Protein AF-0000000067247526 (afdb_homodimer)

Sequence (286 aa):
MVRLKNRYLLVEVDYKDNKLDESFNELAILTAIRESVAVNFGDYGLGCNLSSLQVKYYSPFTGTCIVRCATSENERVVTSLALMTEVKGRPAALRLLRIAGTLGACKDAAAAHSAARLPQLKLAPRQQQAAEQLHAGISALELMVRLKNRYLLVEVDYKDNKLDESFNELAILTAIRESVAVNFGDYGLGCNLSSLQVKYYSPFTGTCIVRCATSENERVVTSLALMTEVKGRPAALRLLRIAGTLGACKDAAAAHSAARLPQLKLAPRQQQAAEQLHAGISALEL

Nearest PDB structures (foldseek):
  7c7a-assembly1_E  TM=8.471E-01  e=2.277E-11  Saccharomyces cerevisiae S288C
  6w6v-assembly1_E  TM=7.533E-01  e=1.172E-11  Saccharomyces cerevisiae S288C
  2czv-assembly1_C  TM=8.730E-01  e=4.146E-08  Pyrococcus horikoshii
  6ahu-assembly1_E  TM=7.617E-01  e=1.432E-08  Homo sapiens
  6ahu-assembly1_H  TM=8.744E-01  e=2.042E-07  Homo sapiens

Solvent-accessible surface area (backbone atoms only — not comparable to full-atom values): 15463 Å² total; per-residue (Å²): 124,88,82,55,68,41,32,20,34,31,33,37,52,44,52,75,82,72,67,79,47,83,82,54,44,40,64,54,53,39,52,37,51,48,50,36,26,30,74,76,52,32,67,64,45,35,62,74,34,58,86,45,50,43,49,79,41,57,37,51,77,63,19,43,30,34,34,37,28,31,47,93,44,42,59,58,50,52,52,26,39,38,52,38,56,48,50,89,86,38,56,22,40,43,42,47,68,42,83,25,71,37,64,68,61,31,36,55,53,47,46,54,51,42,61,64,40,53,78,73,54,93,62,54,72,69,53,43,53,52,45,51,53,54,56,62,45,48,80,69,65,75,135,124,89,81,57,68,40,32,21,34,32,32,39,50,45,50,75,82,74,66,81,47,82,83,54,44,40,64,52,52,40,51,37,52,48,50,36,27,30,74,75,50,32,67,65,46,33,61,73,36,58,85,45,50,43,48,80,41,59,37,53,78,66,19,42,32,34,34,37,29,31,47,90,44,42,59,58,51,52,53,28,40,38,53,38,56,48,50,90,86,38,56,23,40,45,42,47,68,43,84,25,72,38,64,70,61,31,35,55,52,47,46,53,50,44,62,65,42,51,79,73,55,93,63,54,72,70,54,43,53,52,44,50,52,54,56,63,47,49,81,68,64,75,134

Organism: Chlamydomonas reinhardtii (NCBI:txid3055)

Radius of gyration: 19.27 Å; Cα contacts (8 Å, |Δi|>4): 490; chains: 2; bounding box: 45×44×41 Å

InterPro domains:
  IPR002759 RNase P subunit Pop5/Rpp14/Rnp2-like [PF01900] (7-110)
  IPR038085 RNase P subunit Pop5/Rpp14/Rnp2-like domain superfamily [G3DSA:3.30.70.3250] (1-113)
  IPR038085 RNase P subunit Pop5/Rpp14/Rnp2-like domain superfamily [SSF160350] (1-111)

Secondary structure (DSSP, 8-state):
----SEEEEEEEEEETT----TT--HHHHHHHHHHHHHHHHHHHHHHHHTTT-EEEEE-TTT-EEEEEEEGGGHHHHHHHHHH--EETTEEEEEEEEEEESSHHHHHHHHHHHHHHHGGGS---HHHHHHHHHHHHGGGG---/----SEEEEEEEEEETT----TT--HHHHHHHHHHHHHHHHHHHHHHHHTTT-EEEEE-TTT-EEEEEEEGGGHHHHHHHHHH--EETTEEEEEEEEEEESSHHHHHHHHHHHHHHHGGGS---HHHHHHHHHHHHGGGG---

pLDDT: mean 94.54, std 6.23, range [49.12, 98.81]

Foldseek 3Di:
DPQQFKKKWKKAKFFPVPDFDPVDDQVQVQVQLLVLLCVVPNPVLSVQWVVFWGWQAADSQQRITMIMTTPVNVVSSVVSLQPDQAGPPTGIHMDTDDMGSDLQVSLVVSLVSLVVRLVVGDDDPVVNVVSVVRSVCSNVTDD/DPQQFKKKWKKAKFFPVPDFDPVDDQVQVQVQLLVLLCVVVNPVLSVQWVVFWGWQAADSQQRITMIMTTPVNVVSSVVSLQPDQAGPPTGIHMDTDDMDSDLQVSLVVSLVSLVVRLVVGDDDPVVNVVSVVRSVCSNVTDD

Structure (mmCIF, N/CA/C/O backbone):
data_AF-0000000067247526-model_v1
#
loop_
_entity.id
_entity.type
_entity.pdbx_description
1 polymer 'Uncharacterized protein'
#
loop_
_atom_site.group_PDB
_atom_site.id
_atom_site.type_symbol
_atom_site.label_atom_id
_atom_site.label_alt_id
_atom_site.label_comp_id
_atom_site.label_asym_id
_atom_site.label_entity_id
_atom_site.label_seq_id
_atom_site.pdbx_PDB_ins_code
_atom_site.Cartn_x
_atom_site.Cartn_y
_atom_site.Cartn_z
_atom_site.occupancy
_atom_site.B_iso_or_equiv
_atom_site.auth_seq_id
_atom_site.auth_comp_id
_atom_site.auth_asym_id
_atom_site.auth_atom_id
_atom_site.pdbx_PDB_model_num
ATOM 1 N N . MET A 1 1 ? -22.125 -1.676 -14.109 1 49.12 1 MET A N 1
ATOM 2 C CA . MET A 1 1 ? -20.891 -2.336 -14.508 1 49.12 1 MET A CA 1
ATOM 3 C C . MET A 1 1 ? -20.984 -3.842 -14.281 1 49.12 1 MET A C 1
ATOM 5 O O . MET A 1 1 ? -21.625 -4.297 -13.344 1 49.12 1 MET A O 1
ATOM 9 N N . VAL A 1 2 ? -20.797 -4.645 -15.383 1 56.91 2 VAL A N 1
ATOM 10 C CA . VAL A 1 2 ? -20.844 -6.09 -15.188 1 56.91 2 VAL A CA 1
ATOM 11 C C . VAL A 1 2 ? -20.047 -6.46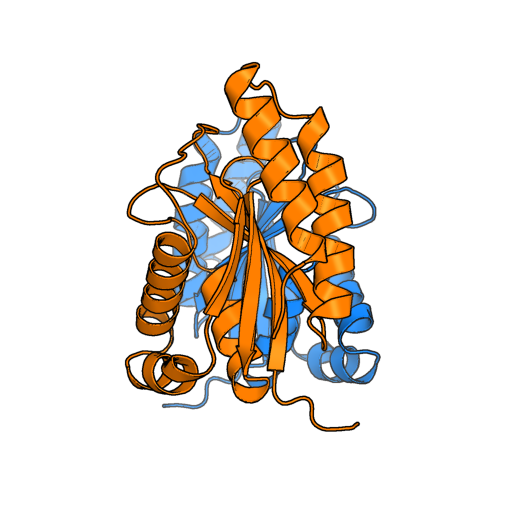5 -13.945 1 56.91 2 VAL A C 1
ATOM 13 O O . VAL A 1 2 ? -18.938 -5.941 -13.727 1 56.91 2 VAL A O 1
ATOM 16 N N . ARG A 1 3 ? -20.766 -7.113 -12.969 1 69.19 3 ARG A N 1
ATOM 17 C CA . ARG A 1 3 ? -20.219 -7.473 -11.664 1 69.19 3 ARG A CA 1
ATOM 18 C C . ARG A 1 3 ? -19.172 -8.57 -11.797 1 69.19 3 ARG A C 1
ATOM 20 O O . ARG A 1 3 ? -19.5 -9.727 -12.062 1 69.19 3 ARG A O 1
ATOM 27 N N . LEU A 1 4 ? -17.844 -8.242 -12.102 1 77.31 4 LEU A N 1
ATOM 28 C CA . LEU A 1 4 ? -16.75 -9.203 -12.133 1 77.31 4 LEU A CA 1
ATOM 29 C C . LEU A 1 4 ? -16.609 -9.906 -10.781 1 77.31 4 LEU A C 1
ATOM 31 O O . LEU A 1 4 ? -16.703 -9.266 -9.734 1 77.31 4 LEU A O 1
ATOM 35 N N . LYS A 1 5 ? -16.516 -11.227 -10.914 1 91.94 5 LYS A N 1
ATOM 36 C CA . LYS A 1 5 ? -16.469 -12.062 -9.719 1 91.94 5 LYS A CA 1
ATOM 37 C C . LYS A 1 5 ? -15.148 -11.891 -8.977 1 91.94 5 LYS A C 1
ATOM 39 O O . LYS A 1 5 ? -15.109 -11.961 -7.746 1 91.94 5 LYS A O 1
ATOM 44 N N . ASN A 1 6 ? -14.07 -11.531 -9.867 1 96.19 6 ASN A N 1
ATOM 45 C CA . ASN A 1 6 ? -12.742 -11.484 -9.258 1 96.19 6 ASN A CA 1
ATOM 46 C C . ASN A 1 6 ? -12.008 -10.195 -9.633 1 96.19 6 ASN A C 1
ATOM 48 O O . ASN A 1 6 ? -12.336 -9.555 -10.625 1 96.19 6 ASN A O 1
ATOM 52 N N . ARG A 1 7 ? -11.102 -9.844 -8.742 1 96.94 7 ARG A N 1
ATOM 53 C CA . ARG A 1 7 ? -10.07 -8.852 -9.023 1 96.94 7 ARG A CA 1
ATOM 54 C C . ARG A 1 7 ? -8.688 -9.484 -9.055 1 96.94 7 ARG A C 1
ATOM 56 O O . ARG A 1 7 ? -8.453 -10.5 -8.398 1 96.94 7 ARG A O 1
ATOM 63 N N . TYR A 1 8 ? -7.902 -8.883 -9.828 1 98.25 8 TYR A N 1
ATOM 64 C CA . TYR A 1 8 ? -6.512 -9.312 -9.938 1 98.25 8 TYR A CA 1
ATOM 65 C C . TYR A 1 8 ? -5.562 -8.172 -9.578 1 98.25 8 TYR A C 1
ATOM 67 O O . TYR A 1 8 ? -5.656 -7.078 -10.148 1 98.25 8 TYR A O 1
ATOM 75 N N . LEU A 1 9 ? -4.699 -8.5 -8.656 1 98.62 9 LEU A N 1
ATOM 76 C CA . LEU A 1 9 ? -3.799 -7.492 -8.109 1 98.62 9 LEU A CA 1
ATOM 77 C C . LEU A 1 9 ? -2.363 -7.754 -8.555 1 98.62 9 LEU A C 1
ATOM 79 O O . LEU A 1 9 ? -1.84 -8.852 -8.359 1 98.62 9 LEU A O 1
ATOM 83 N N . LEU A 1 10 ? -1.783 -6.75 -9.195 1 98.69 10 LEU A N 1
ATOM 84 C CA . LEU A 1 10 ? -0.338 -6.773 -9.391 1 98.69 10 LEU A CA 1
ATOM 85 C C . LEU A 1 10 ? 0.384 -6.195 -8.18 1 98.69 10 LEU A C 1
ATOM 87 O O . LEU A 1 10 ? 0.177 -5.031 -7.824 1 98.69 10 LEU A O 1
ATOM 91 N N . VAL A 1 11 ? 1.206 -6.98 -7.578 1 98.44 11 VAL A N 1
ATOM 92 C CA . VAL A 1 11 ? 1.897 -6.621 -6.348 1 98.44 11 VAL A CA 1
ATOM 93 C C . VAL A 1 11 ? 3.4 -6.836 -6.516 1 98.44 11 VAL A C 1
ATOM 95 O O . VAL A 1 11 ? 3.828 -7.789 -7.168 1 98.44 11 VAL A O 1
ATOM 98 N N . GLU A 1 12 ? 4.176 -5.918 -5.945 1 96.44 12 GLU A N 1
ATOM 99 C CA . GLU A 1 12 ? 5.625 -6.102 -5.879 1 96.44 12 GLU A CA 1
ATOM 100 C C . GLU A 1 12 ? 6.078 -6.383 -4.449 1 96.44 12 GLU A C 1
ATOM 102 O O . GLU A 1 12 ? 5.77 -5.621 -3.533 1 96.44 12 GLU A O 1
ATOM 107 N N . VAL A 1 13 ? 6.758 -7.418 -4.266 1 96.62 13 VAL A N 1
ATOM 108 C CA . VAL A 1 13 ? 7.355 -7.75 -2.975 1 96.62 13 VAL A CA 1
ATOM 109 C C . VAL A 1 13 ? 8.773 -7.188 -2.902 1 96.62 13 VAL A C 1
ATOM 111 O O . VAL A 1 13 ? 9.633 -7.555 -3.703 1 96.62 13 VAL A O 1
ATOM 114 N N . ASP A 1 14 ? 8.969 -6.328 -1.979 1 93.31 14 ASP A N 1
ATOM 115 C CA . ASP A 1 14 ? 10.25 -5.648 -1.818 1 93.31 14 ASP A CA 1
ATOM 116 C C . ASP A 1 14 ? 10.906 -6.02 -0.49 1 93.31 14 ASP A C 1
ATOM 118 O O . ASP A 1 14 ? 10.531 -5.496 0.561 1 93.31 14 ASP A O 1
ATOM 122 N N . TYR A 1 15 ? 11.883 -6.805 -0.55 1 93.69 15 TYR A N 1
ATOM 123 C CA . TYR A 1 15 ? 12.594 -7.215 0.656 1 93.69 15 TYR A CA 1
ATOM 124 C C . TYR A 1 15 ? 13.609 -6.16 1.073 1 93.69 15 TYR A C 1
ATOM 126 O O . TYR A 1 15 ? 14.336 -5.617 0.233 1 93.69 15 TYR A O 1
ATOM 134 N N . LYS A 1 16 ? 13.742 -5.957 2.258 1 89.25 16 LYS A N 1
ATOM 135 C CA . LYS A 1 16 ? 14.562 -4.859 2.773 1 89.25 16 LYS A CA 1
ATOM 136 C C . LYS A 1 16 ? 16.047 -5.184 2.664 1 89.25 16 LYS A C 1
ATOM 138 O O . LYS A 1 16 ? 16.875 -4.281 2.525 1 89.25 16 LYS A O 1
ATOM 143 N N . ASP A 1 17 ? 16.438 -6.453 2.693 1 90.44 17 ASP A N 1
ATOM 144 C CA . ASP A 1 17 ? 17.844 -6.832 2.633 1 90.44 17 ASP A CA 1
ATOM 145 C C . ASP A 1 17 ? 18.328 -6.953 1.187 1 90.44 17 ASP A C 1
ATOM 147 O O . ASP A 1 17 ? 19.516 -7.188 0.934 1 90.44 17 ASP A O 1
ATOM 151 N N . ASN A 1 18 ? 17.438 -6.844 0.251 1 85.19 18 ASN A N 1
ATOM 152 C CA . ASN A 1 18 ? 17.719 -6.891 -1.182 1 85.19 18 ASN A CA 1
ATOM 153 C C . ASN A 1 18 ? 18.359 -8.211 -1.587 1 85.19 18 ASN A C 1
ATOM 155 O O . ASN A 1 18 ? 19.125 -8.266 -2.557 1 85.19 18 ASN A O 1
ATOM 159 N N . LYS A 1 19 ? 18.125 -9.203 -0.804 1 88.44 19 LYS A N 1
ATOM 160 C CA . LYS A 1 19 ? 18.672 -10.516 -1.133 1 88.44 19 LYS A CA 1
ATOM 161 C C . LYS A 1 19 ? 17.641 -11.383 -1.838 1 88.44 19 LYS A C 1
ATOM 163 O O . LYS A 1 19 ? 16.438 -11.258 -1.584 1 88.44 19 LYS A O 1
ATOM 168 N N . LEU A 1 20 ? 18.25 -12.164 -2.688 1 88.44 20 LEU A N 1
ATOM 169 C CA . LEU A 1 20 ? 17.391 -13.102 -3.41 1 88.44 20 LEU A CA 1
ATOM 170 C C . LEU A 1 20 ? 17.125 -14.344 -2.572 1 88.44 20 LEU A C 1
ATOM 172 O O . LEU A 1 20 ? 18.031 -14.859 -1.904 1 88.44 20 LEU A O 1
ATOM 176 N N . ASP A 1 21 ? 15.898 -14.734 -2.562 1 90.06 21 ASP A N 1
ATOM 177 C CA . ASP A 1 21 ? 15.523 -15.984 -1.91 1 90.06 21 ASP A CA 1
ATOM 178 C C . ASP A 1 21 ? 14.641 -16.844 -2.822 1 90.06 21 ASP A C 1
ATOM 180 O O . ASP A 1 21 ? 13.438 -16.609 -2.928 1 90.06 21 ASP A O 1
ATOM 184 N N . GLU A 1 22 ? 15.219 -17.844 -3.344 1 90.38 22 GLU A N 1
ATOM 185 C CA . GLU A 1 22 ? 14.539 -18.672 -4.336 1 90.38 22 GLU A CA 1
ATOM 186 C C . GLU A 1 22 ? 13.617 -19.688 -3.666 1 90.38 22 GLU A C 1
ATOM 188 O O . GLU A 1 22 ? 12.859 -20.375 -4.344 1 90.38 22 GLU A O 1
ATOM 193 N N . SER A 1 23 ? 13.688 -19.719 -2.391 1 91.06 23 SER A N 1
ATOM 194 C CA . SER A 1 23 ? 12.852 -20.688 -1.686 1 91.06 23 SER A CA 1
ATOM 195 C C . SER A 1 23 ? 11.422 -20.172 -1.524 1 91.06 23 SER A C 1
ATOM 197 O O . SER A 1 23 ? 10.508 -20.938 -1.229 1 91.06 23 SER A O 1
ATOM 199 N N . PHE A 1 24 ? 11.25 -18.875 -1.623 1 92.75 24 PHE A N 1
ATOM 200 C CA . PHE A 1 24 ? 9.906 -18.312 -1.55 1 92.75 24 PHE A CA 1
ATOM 201 C C . PHE A 1 24 ? 9.148 -18.547 -2.85 1 92.75 24 PHE A C 1
ATOM 203 O O . PHE A 1 24 ? 9.672 -18.297 -3.936 1 92.75 24 PHE A O 1
ATOM 210 N N . ASN A 1 25 ? 8.039 -19.188 -2.689 1 94.94 25 ASN A N 1
ATOM 211 C CA . ASN A 1 25 ? 7.16 -19.469 -3.824 1 94.94 25 ASN A CA 1
ATOM 212 C C . ASN A 1 25 ? 5.762 -18.891 -3.607 1 94.94 25 ASN A C 1
ATOM 214 O O . ASN A 1 25 ? 5.547 -18.109 -2.684 1 94.94 25 ASN A O 1
ATOM 218 N N . GLU A 1 26 ? 4.867 -19.266 -4.492 1 96.81 26 GLU A N 1
ATOM 219 C CA . GLU A 1 26 ? 3.504 -18.75 -4.438 1 96.81 26 GLU A CA 1
ATOM 220 C C . GLU A 1 26 ? 2.842 -19.078 -3.102 1 96.81 26 GLU A C 1
ATOM 222 O O . GLU A 1 26 ? 2.135 -18.234 -2.533 1 96.81 26 GLU A O 1
ATOM 227 N N . LEU A 1 27 ? 3.152 -20.203 -2.588 1 96.69 27 LEU A N 1
ATOM 228 C CA . LEU A 1 27 ? 2.539 -20.641 -1.339 1 96.69 27 LEU A CA 1
ATOM 229 C C . LEU A 1 27 ? 3.02 -19.797 -0.168 1 96.69 27 LEU A C 1
ATOM 231 O O . LEU A 1 27 ? 2.238 -19.469 0.726 1 96.69 27 LEU A O 1
ATOM 235 N N . ALA A 1 28 ? 4.23 -19.484 -0.17 1 96.56 28 ALA A N 1
ATOM 236 C CA . ALA A 1 28 ? 4.793 -18.641 0.888 1 96.56 28 ALA A CA 1
ATOM 237 C C . ALA A 1 28 ? 4.117 -17.281 0.92 1 96.56 28 ALA A C 1
ATOM 239 O O . ALA A 1 28 ? 3.76 -16.781 1.99 1 96.56 28 ALA A O 1
ATOM 240 N N . ILE A 1 29 ? 3.936 -16.719 -0.265 1 98.06 29 ILE A N 1
ATOM 241 C CA . ILE A 1 29 ? 3.312 -15.414 -0.368 1 98.06 29 ILE A CA 1
ATOM 242 C C . ILE A 1 29 ? 1.846 -15.5 0.05 1 98.06 29 ILE A C 1
ATOM 244 O O . ILE A 1 29 ? 1.357 -14.664 0.809 1 98.06 29 ILE A O 1
ATOM 248 N N . LEU A 1 30 ? 1.198 -16.562 -0.386 1 98.31 30 LEU A N 1
ATOM 249 C CA . LEU A 1 30 ? -0.204 -16.781 -0.042 1 98.31 30 LEU A CA 1
ATOM 250 C C . LEU A 1 30 ? -0.382 -16.891 1.468 1 98.31 30 LEU A C 1
ATOM 252 O O . LEU A 1 30 ? -1.273 -16.25 2.039 1 98.31 30 LEU A O 1
ATOM 256 N N . THR A 1 31 ? 0.458 -17.609 2.084 1 97.75 31 THR A N 1
ATOM 257 C CA . THR A 1 31 ? 0.393 -17.797 3.529 1 97.75 31 THR A CA 1
ATOM 258 C C . THR A 1 31 ? 0.586 -16.484 4.266 1 97.75 31 THR A C 1
ATOM 260 O O . THR A 1 31 ? -0.14 -16.188 5.215 1 97.75 31 THR A O 1
ATOM 263 N N . ALA A 1 32 ? 1.507 -15.727 3.803 1 97.94 32 ALA A N 1
ATOM 264 C CA . ALA A 1 32 ? 1.78 -14.43 4.422 1 97.94 32 ALA A CA 1
ATOM 265 C C . ALA A 1 32 ? 0.584 -13.492 4.281 1 97.94 32 ALA A C 1
ATOM 267 O O . ALA A 1 32 ? 0.227 -12.789 5.227 1 97.94 32 ALA A O 1
ATOM 268 N N . ILE A 1 33 ? -0.06 -13.492 3.117 1 98.38 33 ILE A N 1
ATOM 269 C CA . ILE A 1 33 ? -1.216 -12.625 2.896 1 98.38 33 ILE A CA 1
ATOM 270 C C . ILE A 1 33 ? -2.373 -13.078 3.785 1 98.38 33 ILE A C 1
ATOM 272 O O . ILE A 1 33 ? -3.033 -12.25 4.418 1 98.38 33 ILE A O 1
ATOM 276 N N . ARG A 1 34 ? -2.537 -14.344 3.854 1 98.12 34 ARG A N 1
ATOM 277 C CA . ARG A 1 34 ? -3.596 -14.883 4.699 1 98.12 34 ARG A CA 1
ATOM 278 C C . ARG A 1 34 ? -3.383 -14.5 6.16 1 98.12 34 ARG A C 1
ATOM 280 O O . ARG A 1 34 ? -4.332 -14.133 6.855 1 98.12 34 ARG A O 1
ATOM 287 N N . GLU A 1 35 ? -2.207 -14.594 6.598 1 97.75 35 GLU A N 1
ATOM 288 C CA . GLU A 1 35 ? -1.884 -14.203 7.965 1 97.75 35 GLU A CA 1
ATOM 289 C C . GLU A 1 35 ? -2.195 -12.727 8.203 1 97.75 35 GLU A C 1
ATOM 291 O O . GLU A 1 35 ? -2.742 -12.359 9.25 1 97.75 35 GLU A O 1
ATOM 296 N N . SER A 1 36 ? -1.838 -11.93 7.25 1 97.56 36 SER A N 1
ATOM 297 C CA . SER A 1 36 ? -2.115 -10.508 7.367 1 97.56 36 SER A CA 1
ATOM 298 C C . SER A 1 36 ? -3.615 -10.234 7.414 1 97.56 36 SER A C 1
ATOM 300 O O . SER A 1 36 ? -4.082 -9.43 8.219 1 97.56 36 SER A O 1
ATOM 302 N N . VAL A 1 37 ? -4.402 -10.891 6.609 1 97.38 37 VAL A N 1
ATOM 303 C CA . VAL A 1 37 ? -5.855 -10.742 6.613 1 97.38 37 VAL A CA 1
ATOM 304 C C . VAL A 1 37 ? -6.414 -11.156 7.969 1 97.38 37 VAL A C 1
ATOM 306 O O . VAL A 1 37 ? -7.266 -10.469 8.539 1 97.38 37 VAL A O 1
ATOM 309 N N . ALA A 1 38 ? -5.875 -12.25 8.492 1 97.62 38 ALA A N 1
ATOM 310 C CA . ALA A 1 38 ? -6.344 -12.75 9.781 1 97.62 38 ALA A CA 1
ATOM 311 C C . ALA A 1 38 ? -6.047 -11.742 10.891 1 97.62 38 ALA A C 1
ATOM 313 O O . ALA A 1 38 ? -6.895 -11.492 11.75 1 97.62 38 ALA A O 1
ATOM 314 N N . VAL A 1 39 ? -4.918 -11.18 10.867 1 96 39 VAL A N 1
ATOM 315 C CA . VAL A 1 39 ? -4.477 -10.242 11.891 1 96 39 VAL A CA 1
ATOM 316 C C . VAL A 1 39 ? -5.328 -8.977 11.836 1 96 39 VAL A C 1
ATOM 318 O O . VAL A 1 39 ? -5.727 -8.438 12.875 1 96 39 VAL A O 1
ATOM 321 N N . ASN A 1 40 ? -5.691 -8.578 10.672 1 93.25 40 ASN A N 1
ATOM 322 C CA . ASN A 1 40 ? -6.32 -7.273 10.523 1 93.25 40 ASN A CA 1
ATOM 323 C C . ASN A 1 40 ? -7.844 -7.383 10.492 1 93.25 40 ASN A C 1
ATOM 325 O O . ASN A 1 40 ? -8.547 -6.453 10.891 1 93.25 40 ASN A O 1
ATOM 329 N N . PHE A 1 41 ? -8.359 -8.523 10.094 1 94.75 41 PHE A N 1
ATOM 330 C CA . PHE A 1 41 ? -9.805 -8.617 9.922 1 94.75 41 PHE A CA 1
ATOM 331 C C . PHE A 1 41 ? -10.352 -9.867 10.617 1 94.75 41 PHE A C 1
ATOM 333 O O . PHE A 1 41 ? -11.539 -10.172 10.5 1 94.75 41 PHE A O 1
ATOM 340 N N . GLY A 1 42 ? -9.477 -10.609 11.281 1 96.38 42 GLY A N 1
ATOM 341 C CA . GLY A 1 42 ? -9.891 -11.758 12.07 1 96.38 42 GLY A CA 1
ATOM 342 C C . GLY A 1 42 ? -10.234 -12.969 11.227 1 96.38 42 GLY A C 1
ATOM 343 O O . GLY A 1 42 ? -9.969 -12.984 10.016 1 96.38 42 GLY A O 1
ATOM 344 N N . ASP A 1 43 ? -10.891 -13.945 11.914 1 96.06 43 ASP A N 1
ATOM 345 C CA . ASP A 1 43 ? -11.266 -15.203 11.273 1 96.06 43 ASP A CA 1
ATOM 346 C C . ASP A 1 43 ? -12.352 -14.984 10.227 1 96.06 43 ASP A C 1
ATOM 348 O O . ASP A 1 43 ? -12.406 -15.695 9.219 1 96.06 43 ASP A O 1
ATOM 352 N N . TYR A 1 44 ? -13.102 -14.07 10.531 1 95.56 44 TYR A N 1
ATOM 353 C CA . TYR A 1 44 ? -14.164 -13.766 9.578 1 95.56 44 TYR A CA 1
ATOM 354 C C . TYR A 1 44 ? -13.578 -13.328 8.234 1 95.56 44 TYR A C 1
ATOM 356 O O . TYR A 1 44 ? -13.961 -13.859 7.188 1 95.56 44 TYR A O 1
ATOM 364 N N . GLY A 1 45 ? -12.625 -12.375 8.266 1 94.69 45 GLY A N 1
ATOM 365 C CA . GLY A 1 45 ? -11.977 -11.922 7.043 1 94.69 45 GLY A CA 1
ATOM 366 C C . GLY A 1 45 ? -11.242 -13.031 6.312 1 94.69 45 GLY A C 1
ATOM 367 O O . GLY A 1 45 ? -11.32 -13.133 5.09 1 94.69 45 GLY A O 1
ATOM 368 N N . LEU A 1 46 ? -10.57 -13.812 7.109 1 96.25 46 LEU A N 1
ATOM 369 C CA . LEU A 1 46 ? -9.859 -14.945 6.531 1 96.25 46 LEU A CA 1
ATOM 370 C C . LEU A 1 46 ? -10.828 -15.922 5.871 1 96.25 46 LEU A C 1
ATOM 372 O O . LEU A 1 46 ? -10.586 -16.391 4.758 1 96.25 46 LEU A O 1
ATOM 376 N N . GLY A 1 47 ? -11.898 -16.266 6.531 1 96.94 47 GLY A N 1
ATOM 377 C CA . GLY A 1 47 ? -12.898 -17.188 6.008 1 96.94 47 GLY A CA 1
ATOM 378 C C . GLY A 1 47 ? -13.531 -16.703 4.719 1 96.94 47 GLY A C 1
ATOM 379 O O . GLY A 1 47 ? -13.758 -17.484 3.795 1 96.94 47 GLY A O 1
ATOM 380 N N . CYS A 1 48 ? -13.789 -15.445 4.625 1 94.94 48 CYS A N 1
ATOM 381 C CA . CYS A 1 48 ? -14.422 -14.852 3.453 1 94.94 48 CYS A CA 1
ATOM 382 C C . CYS A 1 48 ? -13.508 -14.922 2.24 1 94.94 48 CYS A C 1
ATOM 384 O O . CYS A 1 48 ? -13.969 -14.922 1.1 1 94.94 48 CYS A O 1
ATOM 386 N N . ASN A 1 49 ? -12.211 -15 2.521 1 95.25 49 ASN A N 1
ATOM 387 C CA . ASN A 1 49 ? -11.242 -14.914 1.438 1 95.25 49 ASN A CA 1
ATOM 388 C C . ASN A 1 49 ? -10.688 -16.281 1.07 1 95.25 49 ASN A C 1
ATOM 390 O O . ASN A 1 49 ? -10.031 -16.438 0.037 1 95.25 49 ASN A O 1
ATOM 394 N N . LEU A 1 50 ? -10.922 -17.266 1.803 1 93.38 50 LEU A N 1
ATOM 395 C CA . LEU A 1 50 ? -10.273 -18.562 1.675 1 93.38 50 LEU A CA 1
ATOM 396 C C . LEU A 1 50 ? -10.5 -19.141 0.284 1 93.38 50 LEU A C 1
ATOM 398 O O . LEU A 1 50 ? -9.562 -19.641 -0.344 1 93.38 50 LEU A O 1
ATOM 402 N N . SER A 1 51 ? -11.641 -19.031 -0.226 1 93.75 51 SER A N 1
ATOM 403 C CA . SER A 1 51 ? -11.953 -19.688 -1.491 1 93.75 51 SER A CA 1
ATOM 404 C C . SER A 1 51 ? -11.461 -18.859 -2.678 1 93.75 51 SER A C 1
ATOM 406 O O . SER A 1 51 ? -11.125 -19.422 -3.727 1 93.75 51 SER A O 1
ATOM 408 N N . SER A 1 52 ? -11.398 -17.609 -2.51 1 96.44 52 SER A N 1
ATOM 409 C CA . SER A 1 52 ? -11.133 -16.75 -3.662 1 96.44 52 SER A CA 1
ATOM 410 C C . SER A 1 52 ? -9.672 -16.312 -3.709 1 96.44 52 SER A C 1
ATOM 412 O O . SER A 1 52 ? -9.133 -16.062 -4.785 1 96.44 52 SER A O 1
ATOM 414 N N . LEU A 1 53 ? -9.008 -16.266 -2.615 1 98.12 53 LEU A N 1
ATOM 415 C CA . LEU A 1 53 ? -7.66 -15.719 -2.533 1 98.12 53 LEU A CA 1
ATOM 416 C C . LEU A 1 53 ? -6.633 -16.719 -3.037 1 98.12 53 LEU A C 1
ATOM 418 O O . LEU A 1 53 ? -6.539 -17.828 -2.514 1 98.12 53 LEU A O 1
ATOM 422 N N . GLN A 1 54 ? -5.895 -16.297 -4.02 1 98.19 54 GLN A N 1
ATOM 423 C CA . GLN A 1 54 ? -4.84 -17.125 -4.602 1 98.19 54 GLN A CA 1
ATOM 424 C C . GLN A 1 54 ? -3.674 -16.266 -5.086 1 98.19 54 GLN A C 1
ATOM 426 O O . GLN A 1 54 ? -3.871 -15.133 -5.516 1 98.19 54 GLN A O 1
ATOM 431 N N . VAL A 1 55 ? -2.562 -16.844 -5.008 1 98.5 55 VAL A N 1
ATOM 432 C CA . VAL A 1 55 ? -1.412 -16.281 -5.703 1 98.5 55 VAL A CA 1
ATOM 433 C C . VAL A 1 55 ? -1.174 -17.031 -7.008 1 98.5 55 VAL A C 1
ATOM 435 O O . VAL A 1 55 ? -0.84 -18.219 -6.996 1 98.5 55 VAL A O 1
ATOM 438 N N . LYS A 1 56 ? -1.295 -16.312 -8.102 1 98.06 56 LYS A N 1
ATOM 439 C CA . LYS A 1 56 ? -1.27 -16.953 -9.414 1 98.06 56 LYS A CA 1
ATOM 440 C C . LYS A 1 56 ? 0.145 -16.969 -9.992 1 98.06 56 LYS A C 1
ATOM 442 O O . LYS A 1 56 ? 0.442 -17.734 -10.898 1 98.06 56 LYS A O 1
ATOM 447 N N . TYR A 1 57 ? 0.916 -16.062 -9.516 1 98.38 57 TYR A N 1
ATOM 448 C CA . TYR A 1 57 ? 2.273 -15.906 -10.031 1 98.38 57 TYR A CA 1
ATOM 449 C C . TYR A 1 57 ? 3.162 -15.219 -9 1 98.38 57 TYR A C 1
ATOM 451 O O . TYR A 1 57 ? 2.719 -14.312 -8.297 1 98.38 57 TYR A O 1
ATOM 459 N N . TYR A 1 58 ? 4.336 -15.727 -8.875 1 98.31 58 TYR A N 1
ATOM 460 C CA . TYR A 1 58 ? 5.344 -15.039 -8.086 1 98.31 58 TYR A CA 1
ATOM 461 C C . TYR A 1 58 ? 6.742 -15.289 -8.641 1 98.31 58 TYR A C 1
ATOM 463 O O . TYR A 1 58 ? 7.105 -16.438 -8.93 1 98.31 58 TYR A O 1
ATOM 471 N N . SER A 1 59 ?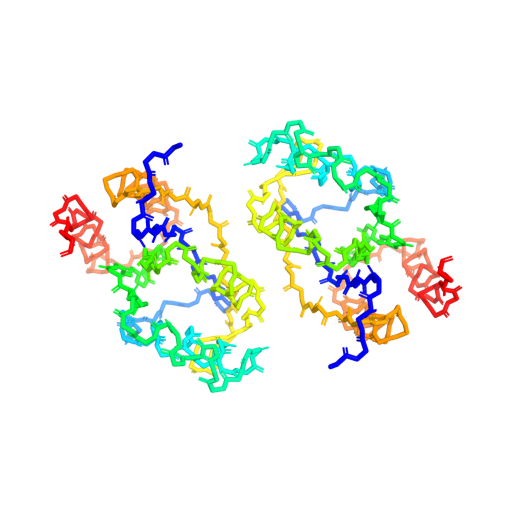 7.484 -14.242 -8.805 1 97.44 59 SER A N 1
ATOM 472 C CA . SER A 1 59 ? 8.891 -14.336 -9.172 1 97.44 59 SER A CA 1
ATOM 473 C C . SER A 1 59 ? 9.797 -13.875 -8.031 1 97.44 59 SER A C 1
ATOM 475 O O . SER A 1 59 ? 9.812 -12.695 -7.684 1 97.44 59 SER A O 1
ATOM 477 N N . PRO A 1 60 ? 10.602 -14.758 -7.492 1 95.69 60 PRO A N 1
ATOM 478 C CA . PRO A 1 60 ? 11.531 -14.32 -6.449 1 95.69 60 PRO A CA 1
ATOM 479 C C . PRO A 1 60 ? 12.641 -13.414 -6.984 1 95.69 60 PRO A C 1
ATOM 481 O O . PRO A 1 60 ? 13.383 -12.82 -6.203 1 95.69 60 PRO A O 1
ATOM 484 N N . PHE A 1 61 ? 12.703 -13.297 -8.258 1 95.31 61 PHE A N 1
ATOM 485 C CA . PHE A 1 61 ? 13.758 -12.484 -8.859 1 95.31 61 PHE A CA 1
ATOM 486 C C . PHE A 1 61 ? 13.312 -11.031 -8.984 1 95.31 61 PHE A C 1
ATOM 488 O O . PHE A 1 61 ? 13.977 -10.125 -8.477 1 95.31 61 PHE A O 1
ATOM 495 N N . THR A 1 62 ? 12.18 -10.867 -9.531 1 95.25 62 THR A N 1
ATOM 496 C CA . THR A 1 62 ? 11.703 -9.508 -9.766 1 95.25 62 THR A CA 1
ATOM 497 C C . THR A 1 62 ? 10.789 -9.047 -8.633 1 95.25 62 THR A C 1
ATOM 499 O O . THR A 1 62 ? 10.477 -7.859 -8.523 1 95.25 62 THR A O 1
ATOM 502 N N . GLY A 1 63 ? 10.352 -9.961 -7.797 1 96.12 63 GLY A N 1
ATOM 503 C CA . GLY A 1 63 ? 9.383 -9.633 -6.762 1 96.12 63 GLY A CA 1
ATOM 504 C C . GLY A 1 63 ? 7.977 -9.438 -7.301 1 96.12 63 GLY A C 1
ATOM 505 O O . GLY A 1 63 ? 7.09 -8.977 -6.582 1 96.12 63 GLY A O 1
ATOM 506 N N . THR A 1 64 ? 7.805 -9.758 -8.555 1 97.81 64 THR A N 1
ATOM 507 C CA . THR A 1 64 ? 6.516 -9.578 -9.211 1 97.81 64 THR A CA 1
ATOM 508 C C . THR A 1 64 ? 5.527 -10.656 -8.766 1 97.81 64 THR A C 1
ATOM 510 O O . THR A 1 64 ? 5.844 -11.844 -8.797 1 97.81 64 THR A O 1
ATOM 513 N N . CYS A 1 65 ? 4.316 -10.188 -8.359 1 98.56 65 CYS A N 1
ATOM 514 C CA . CYS A 1 65 ? 3.309 -11.102 -7.82 1 98.56 65 CYS A CA 1
ATOM 515 C C . CYS A 1 65 ? 1.925 -10.758 -8.359 1 98.56 65 CYS A C 1
ATOM 517 O O . CYS A 1 65 ? 1.559 -9.586 -8.438 1 98.56 65 CYS A O 1
ATOM 519 N N . ILE A 1 66 ? 1.193 -11.781 -8.758 1 98.81 66 ILE A N 1
ATOM 520 C CA . ILE A 1 66 ? -0.203 -11.625 -9.148 1 98.81 66 ILE A CA 1
ATOM 521 C C . ILE A 1 66 ? -1.105 -12.328 -8.141 1 98.81 66 ILE A C 1
ATOM 523 O O . ILE A 1 66 ? -0.981 -13.539 -7.93 1 98.81 66 ILE A O 1
ATOM 527 N N . VAL A 1 67 ? -2.027 -11.594 -7.594 1 98.75 67 VAL A N 1
ATOM 528 C CA . VAL A 1 67 ? -2.949 -12.102 -6.586 1 98.75 67 VAL A CA 1
ATOM 529 C C . VAL A 1 67 ? -4.383 -12.008 -7.102 1 98.75 67 VAL A C 1
ATOM 531 O O . VAL A 1 67 ? -4.781 -10.984 -7.66 1 98.75 67 VAL A O 1
ATOM 534 N N . ARG A 1 68 ? -5.098 -13.078 -6.945 1 98.5 68 ARG A N 1
ATOM 535 C CA . ARG A 1 68 ? -6.531 -13.07 -7.211 1 98.5 68 ARG A CA 1
ATOM 536 C C . ARG A 1 68 ? -7.328 -12.992 -5.91 1 98.5 68 ARG A C 1
ATOM 538 O O . ARG A 1 68 ? -6.969 -13.633 -4.922 1 98.5 68 ARG A O 1
ATOM 545 N N . CYS A 1 69 ? -8.445 -12.297 -5.945 1 98.12 69 CYS A N 1
ATOM 546 C CA . CYS A 1 69 ? -9.398 -12.305 -4.844 1 98.12 69 CYS A CA 1
ATOM 547 C C . CYS A 1 69 ? -10.805 -11.961 -5.34 1 98.12 69 CYS A C 1
ATOM 549 O O . CYS A 1 69 ? -10.969 -11.484 -6.465 1 98.12 69 CYS A O 1
ATOM 551 N N . ALA A 1 70 ? -11.789 -12.336 -4.535 1 97.5 70 ALA A N 1
ATOM 552 C CA . ALA A 1 70 ? -13.148 -11.93 -4.879 1 97.5 70 ALA A CA 1
ATOM 553 C C . ALA A 1 70 ? -13.289 -10.414 -4.863 1 97.5 70 ALA A C 1
ATOM 555 O O . ALA A 1 70 ? -12.688 -9.734 -4.027 1 97.5 70 ALA A O 1
ATOM 556 N N . THR A 1 71 ? -14.133 -9.969 -5.82 1 95.5 71 THR A N 1
ATOM 557 C CA . THR A 1 71 ? -14.391 -8.539 -5.895 1 95.5 71 THR A CA 1
ATOM 558 C C . THR A 1 71 ? -14.859 -8 -4.543 1 95.5 71 THR A C 1
ATOM 560 O O . THR A 1 71 ? -14.461 -6.91 -4.129 1 95.5 71 THR A O 1
ATOM 563 N N . SER A 1 72 ? -15.672 -8.758 -3.781 1 94.19 72 SER A N 1
ATOM 564 C CA . SER A 1 72 ? -16.219 -8.352 -2.49 1 94.19 72 SER A CA 1
ATOM 565 C C . SER A 1 72 ? -15.133 -8.266 -1.43 1 94.19 72 SER A C 1
ATOM 567 O O . SER A 1 72 ? -15.312 -7.613 -0.4 1 94.19 72 SER A O 1
ATOM 569 N N . GLU A 1 73 ? -13.961 -8.883 -1.677 1 96 73 GLU A N 1
ATOM 570 C CA . GLU A 1 73 ? -12.906 -8.977 -0.667 1 96 73 GLU A CA 1
ATOM 571 C C . GLU A 1 73 ? -11.719 -8.094 -1.032 1 96 73 GLU A C 1
ATOM 573 O O . GLU A 1 73 ? -10.742 -8.008 -0.279 1 96 73 GLU A O 1
ATOM 578 N N . ASN A 1 74 ? -11.812 -7.445 -2.117 1 95.69 74 ASN A N 1
ATOM 579 C CA . ASN A 1 74 ? -10.711 -6.656 -2.65 1 95.69 74 ASN A CA 1
ATOM 580 C C . ASN A 1 74 ? -10.188 -5.652 -1.623 1 95.69 74 ASN A C 1
ATOM 582 O O . ASN A 1 74 ? -8.984 -5.555 -1.402 1 95.69 74 ASN A O 1
ATOM 586 N N . GLU A 1 75 ? -11.078 -5 -0.948 1 93.12 75 GLU A N 1
ATOM 587 C CA . GLU A 1 75 ? -10.672 -3.975 0.008 1 93.12 75 GLU A CA 1
ATOM 588 C C . GLU A 1 75 ? -9.883 -4.574 1.163 1 93.12 75 GLU A C 1
ATOM 590 O O . GLU A 1 75 ? -8.844 -4.031 1.562 1 93.12 75 GLU A O 1
ATOM 595 N N . ARG A 1 76 ? -10.344 -5.613 1.699 1 94.81 76 ARG A N 1
ATOM 596 C CA . ARG A 1 76 ? -9.672 -6.262 2.818 1 94.81 76 ARG A CA 1
ATOM 597 C C . ARG A 1 76 ? -8.297 -6.77 2.408 1 94.81 76 ARG A C 1
ATOM 599 O O . ARG A 1 76 ? -7.324 -6.617 3.154 1 94.81 76 ARG A O 1
ATOM 606 N N . VAL A 1 77 ? -8.18 -7.266 1.233 1 97.75 77 VAL A N 1
ATOM 607 C CA . VAL A 1 77 ? -6.914 -7.82 0.762 1 97.75 77 VAL A CA 1
ATOM 608 C C . VAL A 1 77 ? -5.918 -6.695 0.506 1 97.75 77 VAL A C 1
ATOM 610 O O . VAL A 1 77 ? -4.77 -6.758 0.953 1 97.75 77 VAL A O 1
ATOM 613 N N . VAL A 1 78 ? -6.355 -5.672 -0.159 1 97.12 78 VAL A N 1
ATOM 614 C CA . VAL A 1 78 ? -5.5 -4.531 -0.461 1 97.12 78 VAL A CA 1
ATOM 615 C C . VAL A 1 78 ? -5 -3.902 0.838 1 97.12 78 VAL A C 1
ATOM 617 O O . VAL A 1 78 ? -3.811 -3.613 0.978 1 97.12 78 VAL A O 1
ATOM 620 N N . THR A 1 79 ? -5.914 -3.713 1.755 1 95.94 79 THR A N 1
ATOM 621 C CA . THR A 1 79 ? -5.527 -3.148 3.043 1 95.94 79 THR A CA 1
ATOM 622 C C . THR A 1 79 ? -4.516 -4.047 3.746 1 95.94 79 THR A C 1
ATOM 624 O O . 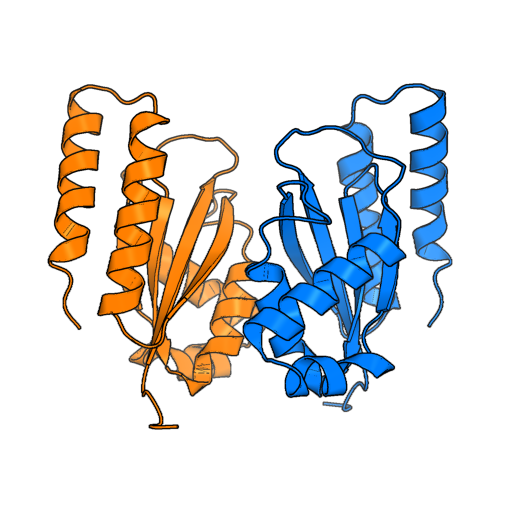THR A 1 79 ? -3.514 -3.566 4.281 1 95.94 79 THR A O 1
ATOM 627 N N . SER A 1 80 ? -4.742 -5.27 3.729 1 97.38 80 SER A N 1
ATOM 628 C CA . SER A 1 80 ? -3.84 -6.227 4.359 1 97.38 80 SER A CA 1
ATOM 629 C C . SER A 1 80 ? -2.459 -6.191 3.715 1 97.38 80 SER A C 1
ATOM 631 O O . SER A 1 80 ? -1.442 -6.199 4.41 1 97.38 80 SER A O 1
ATOM 633 N N . LEU A 1 81 ? -2.439 -6.121 2.412 1 97.81 81 LEU A N 1
ATOM 634 C CA . LEU A 1 81 ? -1.182 -6.031 1.68 1 97.81 81 LEU A CA 1
ATOM 635 C C . LEU A 1 81 ? -0.396 -4.793 2.098 1 97.81 81 LEU A C 1
ATOM 637 O O . LEU A 1 81 ? 0.807 -4.875 2.355 1 97.81 81 LEU A O 1
ATOM 641 N N . ALA A 1 82 ? -1.142 -3.754 2.146 1 96.25 82 ALA A N 1
ATOM 642 C CA . ALA A 1 82 ? -0.523 -2.461 2.428 1 96.25 82 ALA A CA 1
ATOM 643 C C . ALA A 1 82 ? 0.068 -2.43 3.834 1 96.25 82 ALA A C 1
ATOM 645 O O . ALA A 1 82 ? 1.048 -1.726 4.086 1 96.25 82 ALA A O 1
ATOM 646 N N . LEU A 1 83 ? -0.399 -3.248 4.754 1 95.69 83 LEU A N 1
ATOM 647 C CA . LEU A 1 83 ? 0.027 -3.213 6.148 1 95.69 83 LEU A CA 1
ATOM 648 C C . LEU A 1 83 ? 1.087 -4.273 6.422 1 95.69 83 LEU A C 1
ATOM 650 O O . LEU A 1 83 ? 1.659 -4.32 7.512 1 95.69 83 LEU A O 1
ATOM 654 N N . MET A 1 84 ? 1.389 -5.031 5.469 1 96.62 84 MET A N 1
ATOM 655 C CA . MET A 1 84 ? 2.385 -6.086 5.648 1 96.62 84 MET A CA 1
ATOM 656 C C . MET A 1 84 ? 3.787 -5.496 5.746 1 96.62 84 MET A C 1
ATOM 658 O O . MET A 1 84 ? 4.145 -4.598 4.98 1 96.62 84 MET A O 1
ATOM 662 N N . THR A 1 85 ? 4.586 -6.109 6.645 1 94.12 85 THR A N 1
ATOM 663 C CA . THR A 1 85 ? 5.949 -5.625 6.828 1 94.12 85 THR A CA 1
ATOM 664 C C . THR A 1 85 ? 6.949 -6.773 6.727 1 94.12 85 THR A C 1
ATOM 666 O O . THR A 1 85 ? 8.148 -6.574 6.922 1 94.12 85 THR A O 1
ATOM 669 N N . GLU A 1 86 ? 6.445 -7.949 6.52 1 95.38 86 GLU A N 1
ATOM 670 C CA . GLU A 1 86 ? 7.332 -9.102 6.391 1 95.38 86 GLU A CA 1
ATOM 671 C C . GLU A 1 86 ? 6.656 -10.234 5.621 1 95.38 86 GLU A C 1
ATOM 673 O O . GLU A 1 86 ? 5.43 -10.258 5.496 1 95.38 86 GLU A O 1
ATOM 678 N N . VAL A 1 87 ? 7.434 -11.109 5.156 1 96.25 87 VAL A N 1
ATOM 679 C CA . VAL A 1 87 ? 7.012 -12.383 4.59 1 96.25 87 VAL A CA 1
ATOM 680 C C . VAL A 1 87 ? 7.781 -13.523 5.258 1 96.25 87 VAL A C 1
ATOM 682 O O . VAL A 1 87 ? 8.992 -13.648 5.086 1 96.25 87 VAL A O 1
ATOM 685 N N . LYS A 1 88 ? 7.086 -14.359 6 1 93.75 88 LYS A N 1
ATOM 686 C CA . LYS A 1 88 ? 7.684 -15.492 6.699 1 93.75 88 LYS A CA 1
ATOM 687 C C . LYS A 1 88 ? 8.875 -15.055 7.547 1 93.75 88 LYS A C 1
ATOM 689 O O . LYS A 1 88 ? 9.953 -15.633 7.453 1 93.75 88 LYS A O 1
ATOM 694 N N . GLY A 1 89 ? 8.703 -14.016 8.195 1 93.31 89 GLY A N 1
ATOM 695 C CA . GLY A 1 89 ? 9.711 -13.555 9.133 1 93.31 89 GLY A CA 1
ATOM 696 C C . GLY A 1 89 ? 10.758 -12.656 8.5 1 93.31 89 GLY A C 1
ATOM 697 O O . GLY A 1 89 ? 11.562 -12.039 9.195 1 93.31 89 GLY A O 1
ATOM 698 N N . ARG A 1 90 ? 10.719 -12.57 7.188 1 95.06 90 ARG A N 1
ATOM 699 C CA . ARG A 1 90 ? 11.672 -11.719 6.488 1 95.06 90 ARG A CA 1
ATOM 700 C C . ARG A 1 90 ? 11.078 -10.336 6.23 1 95.06 90 ARG A C 1
ATOM 702 O O . ARG A 1 90 ? 10.023 -10.211 5.605 1 95.06 90 ARG A O 1
ATOM 709 N N . PRO A 1 91 ? 11.773 -9.336 6.742 1 95.19 91 PRO A N 1
ATOM 710 C CA . PRO A 1 91 ? 11.258 -7.98 6.531 1 95.19 91 PRO A CA 1
ATOM 711 C C . PRO A 1 91 ? 11.055 -7.652 5.051 1 95.19 91 PRO A C 1
ATOM 713 O O . PRO A 1 91 ? 11.969 -7.848 4.242 1 95.19 91 PRO A O 1
ATOM 716 N N . ALA A 1 92 ? 9.875 -7.199 4.719 1 95.25 92 ALA A N 1
ATOM 717 C CA . ALA A 1 92 ? 9.5 -6.895 3.342 1 95.25 92 ALA A CA 1
ATOM 718 C C . ALA A 1 92 ? 8.266 -6 3.289 1 95.25 92 ALA A C 1
ATOM 720 O O . ALA A 1 92 ? 7.484 -5.957 4.238 1 95.25 92 ALA A O 1
ATOM 721 N N . ALA A 1 93 ? 8.227 -5.285 2.242 1 93.19 93 ALA A N 1
ATOM 722 C CA . ALA A 1 93 ? 7.023 -4.512 1.941 1 93.19 93 ALA A CA 1
ATOM 723 C C . ALA A 1 93 ? 6.332 -5.035 0.686 1 93.19 93 ALA A C 1
ATOM 725 O O . ALA A 1 93 ? 6.996 -5.457 -0.265 1 93.19 93 ALA A O 1
ATOM 726 N N . LEU A 1 94 ? 5.039 -5.027 0.729 1 95.56 94 LEU A N 1
ATOM 727 C CA . LEU A 1 94 ? 4.262 -5.379 -0.454 1 95.56 94 LEU A CA 1
ATOM 728 C C . LEU A 1 94 ? 3.588 -4.145 -1.045 1 95.56 94 LEU A C 1
ATOM 730 O O . LEU A 1 94 ? 2.742 -3.523 -0.396 1 95.56 94 LEU A O 1
ATOM 734 N N . ARG A 1 95 ? 3.953 -3.854 -2.279 1 93.69 95 ARG A N 1
ATOM 735 C CA . ARG A 1 95 ? 3.445 -2.656 -2.939 1 93.69 95 ARG A CA 1
ATOM 736 C C . ARG A 1 95 ? 2.406 -3.012 -3.998 1 93.69 95 ARG A C 1
ATOM 738 O O . ARG A 1 95 ? 2.682 -3.801 -4.906 1 93.69 95 ARG A O 1
ATOM 745 N N . LEU A 1 96 ? 1.232 -2.42 -3.799 1 96.81 96 LEU A N 1
ATOM 746 C CA . LEU A 1 96 ? 0.176 -2.582 -4.793 1 96.81 96 LEU A CA 1
ATOM 747 C C . LEU A 1 96 ? 0.448 -1.719 -6.02 1 96.81 96 LEU A C 1
ATOM 749 O O . LEU A 1 96 ? 0.601 -0.5 -5.906 1 96.81 96 LEU A O 1
ATOM 753 N N . LEU A 1 97 ? 0.517 -2.324 -7.23 1 95.12 97 LEU A N 1
ATOM 754 C CA . LEU A 1 97 ? 0.881 -1.591 -8.438 1 95.12 97 LEU A CA 1
ATOM 755 C C . LEU A 1 97 ? -0.338 -1.363 -9.32 1 95.12 97 LEU A C 1
ATOM 757 O O . LEU A 1 97 ? -0.411 -0.363 -10.039 1 95.12 97 LEU A O 1
ATOM 761 N N . ARG A 1 98 ? -1.237 -2.352 -9.234 1 96.38 98 ARG A N 1
ATOM 762 C CA . ARG A 1 98 ? -2.393 -2.279 -10.125 1 96.38 98 ARG A CA 1
ATOM 763 C C . ARG A 1 98 ? -3.523 -3.172 -9.625 1 96.38 98 ARG A C 1
ATOM 765 O O . ARG A 1 98 ? -3.277 -4.27 -9.117 1 96.38 98 ARG A O 1
ATOM 772 N N . ILE A 1 99 ? -4.734 -2.617 -9.812 1 96.62 99 ILE A N 1
ATOM 773 C CA . ILE A 1 99 ? -5.926 -3.441 -9.633 1 96.62 99 ILE A CA 1
ATOM 774 C C . ILE A 1 99 ? -6.617 -3.635 -10.984 1 96.62 99 ILE A C 1
ATOM 776 O O . ILE A 1 99 ? -6.992 -2.662 -11.641 1 96.62 99 ILE A O 1
ATOM 780 N N . ALA A 1 100 ? -6.77 -4.887 -11.398 1 96.5 100 ALA A N 1
ATOM 781 C CA . ALA A 1 100 ? -7.367 -5.188 -12.695 1 96.5 100 ALA A CA 1
ATOM 782 C C . ALA A 1 100 ? -8.648 -6 -12.539 1 96.5 100 ALA A C 1
ATOM 784 O O . ALA A 1 100 ? -8.797 -6.75 -11.57 1 96.5 100 ALA A O 1
ATOM 785 N N . GLY A 1 101 ? -9.531 -5.906 -13.484 1 95.56 101 GLY A N 1
ATOM 786 C CA . GLY A 1 101 ? -10.781 -6.652 -13.477 1 95.56 101 GLY A CA 1
ATOM 787 C C . GLY A 1 101 ? -10.656 -8.023 -14.125 1 95.56 101 GLY A C 1
ATOM 788 O O . GLY A 1 101 ? -11.516 -8.883 -13.922 1 95.56 101 GLY A O 1
ATOM 789 N N . THR A 1 102 ? -9.602 -8.172 -14.875 1 96.44 102 THR A N 1
ATOM 790 C CA . THR A 1 102 ? -9.383 -9.438 -15.555 1 96.44 102 THR A CA 1
ATOM 791 C C . THR A 1 102 ? -7.93 -9.891 -15.406 1 96.44 102 THR A C 1
ATOM 793 O O . THR A 1 102 ? -7.027 -9.062 -15.273 1 96.44 102 THR A O 1
ATOM 796 N N . LEU A 1 103 ? -7.801 -11.188 -15.445 1 96.88 103 LEU A N 1
ATOM 797 C CA . LEU A 1 103 ? -6.457 -11.75 -15.383 1 96.88 103 LEU A CA 1
ATOM 798 C C . LEU A 1 103 ? -5.609 -11.266 -16.562 1 96.88 103 LEU A C 1
ATOM 800 O O . LEU A 1 103 ? -4.422 -10.984 -16.391 1 96.88 103 LEU A O 1
ATOM 804 N N . GLY A 1 104 ? -6.262 -11.219 -17.75 1 96.94 104 GLY A N 1
ATOM 805 C CA . GLY A 1 104 ? -5.551 -10.758 -18.938 1 96.94 104 GLY A CA 1
ATOM 806 C C . GLY A 1 104 ? -4.918 -9.391 -18.75 1 96.94 104 GLY A C 1
ATOM 807 O O . GLY A 1 104 ? -3.746 -9.195 -19.078 1 96.94 104 GLY A O 1
ATOM 808 N N . ALA A 1 105 ? -5.68 -8.461 -18.266 1 97 105 ALA A N 1
ATOM 809 C CA . ALA A 1 105 ? -5.18 -7.105 -18.031 1 97 105 ALA A CA 1
ATOM 810 C C . ALA A 1 105 ? -4.051 -7.109 -17 1 97 105 ALA A C 1
ATOM 812 O O . ALA A 1 105 ? -3.068 -6.375 -17.156 1 97 105 ALA A O 1
ATOM 813 N N . CYS A 1 106 ? -4.121 -7.922 -16.031 1 97.94 106 CYS A N 1
ATOM 814 C CA . CYS A 1 106 ? -3.1 -7.992 -14.992 1 97.94 106 CYS A CA 1
ATOM 815 C C . CYS A 1 106 ? -1.82 -8.625 -15.523 1 97.94 106 CYS A C 1
ATOM 817 O O . CYS A 1 106 ? -0.719 -8.188 -15.188 1 97.94 106 CYS A O 1
ATOM 819 N N . LYS A 1 107 ? -2.004 -9.602 -16.359 1 98.19 107 LYS A N 1
ATOM 820 C CA . LYS A 1 107 ? -0.854 -10.242 -16.969 1 98.19 107 LYS A CA 1
ATOM 821 C C . LYS A 1 107 ? -0.037 -9.25 -17.797 1 98.19 107 LYS A C 1
ATOM 823 O O . LYS A 1 107 ? 1.193 -9.242 -17.719 1 98.19 107 LYS A O 1
ATOM 828 N N . ASP A 1 108 ? -0.714 -8.492 -18.531 1 98 108 ASP A N 1
ATOM 829 C CA . ASP A 1 108 ? -0.039 -7.5 -19.359 1 98 108 ASP A CA 1
ATOM 830 C C . ASP A 1 108 ? 0.791 -6.547 -18.5 1 98 108 ASP A C 1
ATOM 832 O O . ASP A 1 108 ? 1.953 -6.277 -18.812 1 98 108 ASP A O 1
ATOM 836 N N . ALA A 1 109 ? 0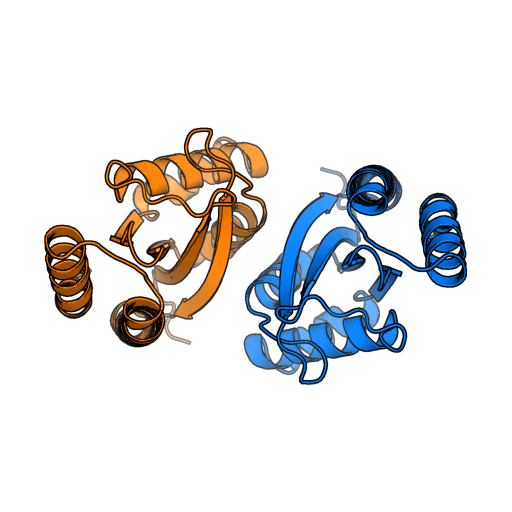.177 -6.109 -17.469 1 97.81 109 ALA A N 1
ATOM 837 C CA . ALA A 1 109 ? 0.875 -5.203 -16.562 1 97.81 109 ALA A CA 1
ATOM 838 C C . ALA A 1 109 ? 2.047 -5.902 -15.883 1 97.81 109 ALA A C 1
ATOM 840 O O . ALA A 1 109 ? 3.117 -5.312 -15.719 1 97.81 109 ALA A O 1
ATOM 841 N N . ALA A 1 110 ? 1.863 -7.074 -15.492 1 98.44 110 ALA A N 1
ATOM 842 C CA . ALA A 1 110 ? 2.904 -7.848 -14.82 1 98.44 110 ALA A CA 1
ATOM 843 C C . ALA A 1 110 ? 4.094 -8.086 -15.75 1 98.44 110 ALA A C 1
ATOM 845 O O . ALA A 1 110 ? 5.246 -7.992 -15.328 1 98.44 110 ALA A O 1
ATOM 846 N N . ALA A 1 111 ? 3.754 -8.422 -16.938 1 98.12 111 ALA A N 1
ATOM 847 C CA . ALA A 1 111 ? 4.809 -8.648 -17.922 1 98.12 111 ALA A CA 1
ATOM 848 C C . ALA A 1 111 ? 5.641 -7.387 -18.141 1 98.12 111 ALA A C 1
ATOM 850 O O . ALA A 1 111 ? 6.871 -7.449 -18.203 1 98.12 111 ALA A O 1
ATOM 851 N N . ALA A 1 112 ? 4.945 -6.336 -18.281 1 97.56 112 ALA A N 1
ATOM 852 C CA . ALA A 1 112 ? 5.637 -5.059 -18.453 1 97.56 112 ALA A CA 1
ATOM 853 C C . ALA A 1 112 ? 6.52 -4.75 -17.234 1 97.56 112 ALA A C 1
ATOM 855 O O . ALA A 1 112 ? 7.668 -4.328 -17.391 1 97.56 112 ALA A O 1
ATOM 856 N N . HIS A 1 113 ? 6.004 -4.969 -16.094 1 96.5 113 HIS A N 1
ATOM 857 C CA . HIS A 1 113 ? 6.746 -4.699 -14.859 1 96.5 113 HIS A CA 1
ATOM 858 C C . HIS A 1 113 ? 7.969 -5.602 -14.75 1 96.5 113 HIS A C 1
ATOM 860 O O . HIS A 1 113 ? 9.07 -5.129 -14.438 1 96.5 113 HIS A O 1
ATOM 866 N N . SER A 1 114 ? 7.77 -6.836 -14.969 1 96.88 114 SER A N 1
ATOM 867 C CA . SER A 1 114 ? 8.859 -7.809 -14.906 1 96.88 114 SER A CA 1
ATOM 868 C C . SER A 1 114 ? 9.945 -7.488 -15.922 1 96.88 114 SER A C 1
ATOM 870 O O . SER A 1 114 ? 11.133 -7.551 -15.609 1 96.88 114 SER A O 1
ATOM 872 N N . ALA A 1 115 ? 9.562 -7.141 -17.094 1 96.5 115 ALA A N 1
ATOM 873 C CA . ALA A 1 115 ? 10.508 -6.809 -18.156 1 96.5 115 ALA A CA 1
ATOM 874 C C . ALA A 1 115 ? 11.352 -5.594 -17.781 1 96.5 115 ALA A C 1
ATOM 876 O O . ALA A 1 115 ? 12.531 -5.516 -18.125 1 96.5 115 ALA A O 1
ATOM 877 N N . ALA A 1 116 ? 10.75 -4.699 -17.125 1 95.12 116 ALA A N 1
ATOM 878 C CA . ALA A 1 116 ? 11.453 -3.482 -16.719 1 95.12 116 ALA A CA 1
ATOM 879 C C . ALA A 1 116 ? 12.414 -3.76 -15.562 1 95.12 116 ALA A C 1
ATOM 881 O O . ALA A 1 116 ? 13.453 -3.109 -15.445 1 95.12 116 ALA A O 1
ATOM 882 N N . ARG A 1 117 ? 12.078 -4.719 -14.766 1 94.06 117 ARG A N 1
ATOM 883 C CA . ARG A 1 117 ? 12.844 -5 -13.555 1 94.06 117 ARG A CA 1
ATOM 884 C C . ARG A 1 117 ? 14.031 -5.91 -13.859 1 94.06 117 ARG A C 1
ATOM 886 O O . ARG A 1 117 ? 15.094 -5.773 -13.25 1 94.06 117 ARG A O 1
ATOM 893 N N . LEU A 1 118 ? 13.891 -6.773 -14.805 1 94.88 118 LEU A N 1
ATOM 894 C CA . LEU A 1 118 ? 14.844 -7.844 -15.062 1 94.88 118 LEU A CA 1
ATOM 895 C C . LEU A 1 118 ? 16.219 -7.27 -15.406 1 94.88 118 LEU A C 1
ATOM 897 O O . LEU A 1 118 ? 17.234 -7.684 -14.836 1 94.88 118 LEU A O 1
ATOM 901 N N . PRO A 1 119 ? 16.312 -6.258 -16.234 1 92.94 119 PRO A N 1
ATOM 902 C CA . PRO A 1 119 ? 17.625 -5.715 -16.594 1 92.94 119 PRO A CA 1
ATOM 903 C C . PRO A 1 119 ? 18.297 -5.004 -15.43 1 92.94 119 PRO A C 1
ATOM 905 O O . PRO A 1 119 ? 19.516 -4.781 -15.461 1 92.94 119 PRO A O 1
ATOM 908 N N . GLN A 1 120 ? 17.578 -4.66 -14.438 1 90.56 120 GLN A N 1
ATOM 909 C CA . GLN A 1 120 ? 18.125 -3.918 -13.312 1 90.56 120 GLN A CA 1
ATOM 910 C C . GLN A 1 120 ? 18.75 -4.859 -12.273 1 90.56 120 GLN A C 1
ATOM 912 O O . GLN A 1 120 ? 19.469 -4.418 -11.391 1 90.56 120 GLN A O 1
ATOM 917 N N . LEU A 1 121 ? 18.484 -6.109 -12.445 1 91.44 121 LEU A N 1
ATOM 918 C CA . LEU A 1 121 ? 18.922 -7.09 -11.461 1 91.44 121 LEU A CA 1
ATOM 919 C C . LEU A 1 121 ? 20.312 -7.617 -11.812 1 91.44 121 LEU A C 1
ATOM 921 O O . LEU A 1 121 ? 20.625 -7.797 -12.984 1 91.44 121 LEU A O 1
ATOM 925 N N . LYS A 1 122 ? 21.266 -7.719 -10.883 1 90.06 122 LYS A N 1
ATOM 926 C CA . LYS A 1 122 ? 22.562 -8.375 -11.016 1 90.06 122 LYS A CA 1
ATOM 927 C C . LYS A 1 122 ? 22.469 -9.859 -10.664 1 90.06 122 LYS A C 1
ATOM 929 O O . LYS A 1 122 ? 22.672 -10.242 -9.508 1 90.06 122 LYS A O 1
ATOM 934 N N . LEU A 1 123 ? 22.234 -10.719 -11.703 1 93.5 123 LEU A N 1
ATOM 935 C CA . LEU A 1 123 ? 21.984 -12.133 -11.461 1 93.5 123 LEU A CA 1
ATOM 936 C C . LEU A 1 123 ? 23.078 -12.992 -12.078 1 93.5 123 LEU A C 1
ATOM 938 O O . LEU A 1 123 ? 23.672 -12.617 -13.102 1 93.5 123 LEU A O 1
ATOM 942 N N . ALA A 1 124 ? 23.375 -14.062 -11.445 1 93.44 124 ALA A N 1
ATOM 943 C CA . ALA A 1 124 ? 24.219 -15.086 -12.047 1 93.44 124 ALA A CA 1
ATOM 944 C C . ALA A 1 124 ? 23.578 -15.68 -13.289 1 93.44 124 ALA A C 1
ATOM 946 O O . ALA A 1 124 ? 22.359 -15.602 -13.461 1 93.44 124 ALA A O 1
ATOM 947 N N . PRO A 1 125 ? 24.438 -16.234 -14.102 1 94.19 125 PRO A N 1
ATOM 948 C CA . PRO A 1 125 ? 23.906 -16.766 -15.359 1 94.19 125 PRO A CA 1
ATOM 949 C C . PRO A 1 125 ? 22.766 -17.766 -15.156 1 94.19 125 PRO A C 1
ATOM 951 O O . PRO A 1 125 ? 21.766 -17.703 -15.867 1 94.19 125 PRO A O 1
ATOM 954 N N . ARG A 1 126 ? 22.953 -18.641 -14.289 1 94.56 126 ARG A N 1
ATOM 955 C CA . ARG A 1 126 ? 21.906 -19.609 -14.008 1 94.56 126 ARG A CA 1
ATOM 956 C C . ARG A 1 126 ? 20.625 -18.922 -13.516 1 94.56 126 ARG A C 1
ATOM 958 O O . ARG A 1 126 ? 19.531 -19.25 -13.953 1 94.56 126 ARG A O 1
ATOM 965 N N . GLN A 1 127 ? 20.75 -17.984 -12.625 1 93.94 127 GLN A N 1
ATOM 966 C CA . GLN A 1 127 ? 19.625 -17.234 -12.078 1 93.94 127 GLN A CA 1
ATOM 967 C C . GLN A 1 127 ? 18.953 -16.406 -13.156 1 93.94 127 GLN A C 1
ATOM 969 O O . GLN A 1 127 ? 17.734 -16.234 -13.156 1 93.94 127 GLN A O 1
ATOM 974 N N . GLN A 1 128 ? 19.734 -15.891 -14.023 1 94.94 128 GLN A N 1
ATOM 975 C CA . GLN A 1 128 ? 19.203 -15.094 -15.125 1 94.94 128 GLN A CA 1
ATOM 976 C C . GLN A 1 128 ? 18.297 -15.938 -16.031 1 94.94 128 GLN A C 1
ATOM 978 O O . GLN A 1 128 ? 17.219 -15.484 -16.422 1 94.94 128 GLN A O 1
ATOM 983 N N . GLN A 1 129 ? 18.797 -17.047 -16.328 1 95.19 129 GLN A N 1
ATOM 984 C CA . GLN A 1 129 ? 18 -17.953 -17.141 1 95.19 129 GLN A CA 1
ATOM 985 C C . GLN A 1 129 ? 16.688 -18.312 -16.453 1 95.19 129 GLN A C 1
ATOM 987 O O . GLN A 1 129 ? 15.625 -18.328 -17.078 1 95.19 129 GLN A O 1
ATOM 992 N N . ALA A 1 130 ? 16.766 -18.578 -15.172 1 95.06 130 ALA A N 1
ATOM 993 C CA . ALA A 1 130 ? 15.586 -18.922 -14.391 1 95.06 130 ALA A CA 1
ATOM 994 C C . ALA A 1 130 ? 14.609 -17.75 -14.336 1 95.06 130 ALA A C 1
ATOM 996 O O . ALA A 1 130 ? 13.391 -17.938 -14.453 1 95.06 130 ALA A O 1
ATOM 997 N N . ALA A 1 131 ? 15.102 -16.609 -14.18 1 95.5 131 ALA A N 1
ATOM 998 C CA . ALA A 1 131 ? 14.281 -15.398 -14.133 1 95.5 131 ALA A CA 1
ATOM 999 C C . ALA A 1 131 ? 13.562 -15.164 -15.453 1 95.5 131 ALA A C 1
ATOM 1001 O O . ALA A 1 131 ? 12.391 -14.797 -15.469 1 95.5 131 ALA A O 1
ATOM 1002 N N . GLU A 1 132 ? 14.25 -15.359 -16.531 1 95.75 132 GLU A N 1
ATOM 1003 C CA . GLU A 1 132 ? 13.672 -15.172 -17.859 1 95.75 132 GLU A CA 1
ATOM 1004 C C . GLU A 1 132 ? 12.586 -16.203 -18.141 1 95.75 132 GLU A C 1
ATOM 1006 O O . GLU A 1 132 ? 11.586 -15.898 -18.781 1 95.75 132 GLU A O 1
ATOM 1011 N N . GLN A 1 133 ? 12.859 -17.359 -17.75 1 95.25 133 GLN A N 1
ATOM 1012 C CA . GLN A 1 133 ? 11.867 -18.422 -17.922 1 95.25 133 GLN A CA 1
ATOM 1013 C C . GLN A 1 133 ? 10.586 -18.109 -17.141 1 95.25 133 GLN A C 1
ATOM 1015 O O . GLN A 1 133 ? 9.484 -18.297 -17.656 1 95.25 133 GLN A O 1
ATOM 1020 N N . LEU A 1 134 ? 10.758 -17.688 -15.961 1 95.25 134 LEU A N 1
ATOM 1021 C CA . LEU A 1 134 ? 9.609 -17.312 -15.141 1 95.25 134 LEU A CA 1
ATOM 1022 C C . LEU A 1 134 ? 8.852 -16.141 -15.773 1 95.25 134 LEU A C 1
ATOM 1024 O O . LEU A 1 134 ? 7.621 -16.141 -15.812 1 95.25 134 LEU A O 1
ATOM 1028 N N . HIS A 1 135 ? 9.57 -15.18 -16.234 1 96.38 135 HIS A N 1
ATOM 1029 C CA . HIS A 1 135 ? 8.969 -14.039 -16.922 1 96.38 135 HIS A CA 1
ATOM 1030 C C . HIS A 1 135 ? 8.133 -14.492 -18.109 1 96.38 135 HIS A C 1
ATOM 1032 O O . HIS A 1 135 ? 7.008 -14.023 -18.297 1 96.38 135 HIS A O 1
ATOM 1038 N N . ALA A 1 136 ? 8.672 -15.375 -18.875 1 95.81 136 ALA A N 1
ATOM 1039 C CA . ALA A 1 136 ? 7.984 -15.875 -20.062 1 95.81 136 ALA A CA 1
ATOM 1040 C C . ALA A 1 136 ? 6.695 -16.594 -19.688 1 95.81 136 ALA A C 1
ATOM 1042 O O . ALA A 1 136 ? 5.746 -16.641 -20.469 1 95.81 136 ALA A O 1
ATOM 1043 N N . GLY A 1 137 ? 6.676 -17.109 -18.5 1 96.25 137 GLY A N 1
ATOM 1044 C CA . GLY A 1 137 ? 5.531 -17.875 -18.016 1 96.25 137 GLY A CA 1
ATOM 1045 C C . GLY A 1 137 ? 4.332 -17.016 -17.688 1 96.25 137 GLY A C 1
ATOM 1046 O O . GLY A 1 137 ? 3.217 -17.516 -17.531 1 96.25 137 GLY A O 1
ATOM 1047 N N . ILE A 1 138 ? 4.445 -15.734 -17.547 1 97.38 138 ILE A N 1
ATOM 1048 C CA . ILE A 1 138 ? 3.359 -14.828 -17.203 1 97.38 138 ILE A CA 1
ATOM 1049 C C . ILE A 1 138 ? 2.25 -14.914 -18.25 1 97.38 138 ILE A C 1
ATOM 1051 O O . ILE A 1 138 ? 1.066 -14.961 -17.906 1 97.38 138 ILE A O 1
ATOM 1055 N N . SER A 1 139 ? 2.643 -14.945 -19.5 1 93.75 139 SER A N 1
ATOM 1056 C CA . SER A 1 139 ? 1.677 -14.938 -20.594 1 93.75 139 SER A CA 1
ATOM 1057 C C . SER A 1 139 ? 0.859 -16.219 -20.625 1 93.75 139 SER A C 1
ATOM 1059 O O . SER A 1 139 ? -0.245 -16.25 -21.172 1 93.75 139 SER A O 1
ATOM 1061 N N . ALA A 1 140 ? 1.288 -17.25 -20.031 1 94.25 140 ALA A N 1
ATOM 1062 C CA . ALA A 1 140 ? 0.647 -18.562 -20.109 1 94.25 140 ALA A CA 1
ATOM 1063 C C . ALA A 1 140 ? -0.286 -18.781 -18.922 1 94.25 140 ALA A C 1
ATOM 1065 O O . ALA A 1 140 ? -0.954 -19.812 -18.828 1 94.25 140 ALA A O 1
ATOM 1066 N N . LEU A 1 141 ? -0.347 -17.859 -17.984 1 94.69 141 LEU A N 1
ATOM 1067 C CA . LEU A 1 141 ? -1.188 -18.016 -16.812 1 94.69 141 LEU A CA 1
ATOM 1068 C C . LEU A 1 141 ? -2.656 -18.156 -17.203 1 94.69 141 LEU A C 1
ATOM 1070 O O . LEU A 1 141 ? -3.123 -17.484 -18.125 1 94.69 141 LEU A O 1
ATOM 1074 N N . GLU A 1 142 ? -3.334 -19 -16.531 1 88.69 142 GLU A N 1
ATOM 1075 C CA . GLU A 1 142 ? -4.754 -19.25 -16.766 1 88.69 142 GLU A CA 1
ATOM 1076 C C . GLU A 1 142 ? -5.578 -19.016 -15.508 1 88.69 142 GLU A C 1
ATOM 1078 O O . GLU A 1 142 ? -5.031 -18.922 -14.406 1 88.69 142 GLU A O 1
ATOM 1083 N N . LEU A 1 143 ? -6.902 -18.922 -15.656 1 82.56 143 LEU A N 1
ATOM 1084 C CA . LEU A 1 143 ? -7.836 -18.625 -14.578 1 82.56 143 LEU A CA 1
ATOM 1085 C C . LEU A 1 143 ? -7.863 -19.766 -13.562 1 82.56 143 LEU A C 1
ATOM 1087 O O . LEU A 1 143 ? -7.773 -20.938 -13.93 1 82.56 143 LEU A O 1
ATOM 1091 N N . MET B 1 1 ? -19.891 -2.217 17.453 1 49.28 1 MET B N 1
ATOM 1092 C CA . MET B 1 1 ? -18.75 -1.341 17.656 1 49.28 1 MET B CA 1
ATOM 1093 C C . MET B 1 1 ? -19.125 0.116 17.406 1 49.28 1 MET B C 1
ATOM 1095 O O . MET B 1 1 ? -19.953 0.408 16.562 1 49.28 1 MET B O 1
ATOM 1099 N N . VAL B 1 2 ? -18.922 0.993 18.453 1 57.66 2 VAL B N 1
ATOM 1100 C CA . VAL B 1 2 ? -19.234 2.4 18.219 1 57.66 2 VAL B CA 1
ATOM 1101 C C . VAL B 1 2 ? -18.672 2.842 16.875 1 57.66 2 VAL B C 1
ATOM 1103 O O . VAL B 1 2 ? -17.547 2.473 16.5 1 57.66 2 VAL B O 1
ATOM 1106 N N . ARG B 1 3 ? -19.625 3.32 16 1 69.12 3 ARG B N 1
ATOM 1107 C CA . ARG B 1 3 ? -19.312 3.719 14.633 1 69.12 3 ARG B CA 1
ATOM 1108 C C . ARG B 1 3 ? -18.438 4.969 14.609 1 69.12 3 ARG B C 1
ATOM 1110 O O . ARG B 1 3 ? -18.906 6.066 14.93 1 69.12 3 ARG B O 1
ATOM 1117 N N . LEU B 1 4 ? -17.047 4.875 14.703 1 76.88 4 LEU B N 1
ATOM 1118 C CA . LEU B 1 4 ? -16.125 6.004 14.57 1 76.88 4 LEU B CA 1
ATOM 1119 C C . LEU B 1 4 ? -16.328 6.699 13.227 1 76.88 4 LEU B C 1
ATOM 1121 O O . LEU B 1 4 ? -16.5 6.039 12.203 1 76.88 4 LEU B O 1
ATOM 1125 N N . LYS B 1 5 ? -16.422 8.023 13.359 1 92 5 LYS B N 1
ATOM 1126 C CA . LYS B 1 5 ? -16.703 8.844 12.18 1 92 5 LYS B CA 1
ATOM 1127 C C . LYS B 1 5 ? -15.492 8.898 11.25 1 92 5 LYS B C 1
ATOM 1129 O O . LYS B 1 5 ? -15.648 8.953 10.031 1 92 5 LYS B O 1
ATOM 1134 N N . ASN B 1 6 ? -14.258 8.758 11.977 1 96.19 6 ASN B N 1
ATOM 1135 C CA . ASN B 1 6 ? -13.047 8.938 11.18 1 96.19 6 ASN B CA 1
ATOM 1136 C C . ASN B 1 6 ? -12.039 7.82 11.43 1 96.19 6 ASN B C 1
ATOM 1138 O O . ASN B 1 6 ? -12.102 7.141 12.453 1 96.19 6 ASN B O 1
ATOM 1142 N N . ARG B 1 7 ? -11.219 7.621 10.406 1 97 7 ARG B N 1
ATOM 1143 C CA . ARG B 1 7 ? -10 6.828 10.516 1 97 7 ARG B CA 1
ATOM 1144 C C . ARG B 1 7 ? -8.758 7.703 10.352 1 97 7 ARG B C 1
ATOM 1146 O O . ARG B 1 7 ? -8.812 8.742 9.688 1 97 7 ARG B O 1
ATOM 1153 N N . TYR B 1 8 ? -7.785 7.281 11 1 98.25 8 TYR B N 1
ATOM 1154 C CA . TYR B 1 8 ? -6.496 7.949 10.906 1 98.25 8 TYR B CA 1
ATOM 1155 C C . TYR B 1 8 ? -5.418 6.996 10.398 1 98.25 8 TYR B C 1
ATOM 1157 O O . TYR B 1 8 ? -5.23 5.914 10.961 1 98.25 8 TYR B O 1
ATOM 1165 N N . LEU B 1 9 ? -4.77 7.461 9.359 1 98.62 9 LEU B N 1
ATOM 1166 C CA . LEU B 1 9 ? -3.791 6.621 8.68 1 98.62 9 LEU B CA 1
ATOM 1167 C C . LEU B 1 9 ? -2.377 7.145 8.906 1 98.62 9 LEU B C 1
ATOM 1169 O O . LEU B 1 9 ? -2.096 8.32 8.648 1 98.62 9 LEU B O 1
ATOM 1173 N N . LEU B 1 10 ? -1.542 6.285 9.445 1 98.69 10 LEU B N 1
ATOM 1174 C CA . LEU B 1 10 ? -0.112 6.574 9.422 1 98.69 10 LEU B CA 1
ATOM 1175 C C . LEU B 1 10 ? 0.517 6.113 8.109 1 98.69 10 LEU B C 1
ATOM 1177 O O . LEU B 1 10 ? 0.477 4.926 7.781 1 98.69 10 LEU B O 1
ATOM 1181 N N . VAL B 1 11 ? 1.087 7.02 7.406 1 98.44 11 VAL B N 1
ATOM 1182 C CA . VAL B 1 11 ? 1.642 6.77 6.078 1 98.44 11 VAL B CA 1
ATOM 1183 C C . VAL B 1 11 ? 3.088 7.254 6.023 1 98.44 11 VAL B C 1
ATOM 1185 O O . VAL B 1 11 ? 3.426 8.281 6.613 1 98.44 11 VAL B O 1
ATOM 1188 N N . GLU B 1 12 ? 3.922 6.496 5.336 1 96.44 12 GLU B N 1
ATOM 1189 C CA . GLU B 1 12 ? 5.285 6.934 5.059 1 96.44 12 GLU B CA 1
ATOM 1190 C C . GLU B 1 12 ? 5.469 7.27 3.58 1 96.44 12 GLU B C 1
ATOM 1192 O O . GLU B 1 12 ? 5.172 6.449 2.711 1 96.44 12 GLU B O 1
ATOM 1197 N N . VAL B 1 13 ? 5.91 8.398 3.312 1 96.56 13 VAL B N 1
ATOM 1198 C CA . VAL B 1 13 ? 6.234 8.805 1.951 1 96.56 13 VAL B CA 1
ATOM 1199 C C . VAL B 1 13 ? 7.703 8.508 1.657 1 96.56 13 VAL B C 1
ATOM 1201 O O . VAL B 1 13 ? 8.594 9.047 2.32 1 96.56 13 VAL B O 1
ATOM 1204 N N . ASP B 1 14 ? 7.914 7.695 0.697 1 93.25 14 ASP B N 1
ATOM 1205 C CA . ASP B 1 14 ? 9.258 7.266 0.335 1 93.25 14 ASP B CA 1
ATOM 1206 C C . ASP B 1 14 ? 9.625 7.73 -1.071 1 93.25 14 ASP B C 1
ATOM 1208 O O . ASP B 1 14 ? 9.195 7.137 -2.061 1 93.25 14 ASP B O 1
ATOM 1212 N N . TYR B 1 15 ? 10.461 8.68 -1.144 1 93.62 15 TYR B N 1
ATOM 1213 C CA . TYR B 1 15 ? 10.891 9.195 -2.438 1 93.62 15 TYR B CA 1
ATOM 1214 C C . TYR B 1 15 ? 12.008 8.336 -3.02 1 93.62 15 TYR B C 1
ATOM 1216 O O . TYR B 1 15 ? 12.93 7.934 -2.303 1 93.62 15 TYR B O 1
ATOM 1224 N N . LYS B 1 16 ? 11.992 8.148 -4.215 1 89.12 16 LYS B N 1
ATOM 1225 C CA . LYS B 1 16 ? 12.906 7.215 -4.867 1 89.12 16 LYS B CA 1
ATOM 1226 C C . LYS B 1 16 ? 14.312 7.805 -4.977 1 89.12 16 LYS B C 1
ATOM 1228 O O . LYS B 1 16 ? 15.297 7.07 -4.98 1 89.12 16 LYS B O 1
ATOM 1233 N N . ASP B 1 17 ? 14.453 9.125 -5.031 1 90.12 17 ASP B N 1
ATOM 1234 C CA . ASP B 1 17 ? 15.766 9.75 -5.18 1 90.12 17 ASP B CA 1
ATOM 1235 C C . ASP B 1 17 ? 16.422 9.984 -3.82 1 90.12 17 ASP B C 1
ATOM 1237 O O . ASP B 1 17 ? 17.562 10.43 -3.744 1 90.12 17 ASP B O 1
ATOM 1241 N N . ASN B 1 18 ? 15.734 9.734 -2.762 1 84.75 18 ASN B N 1
ATOM 1242 C CA . ASN B 1 18 ? 16.203 9.852 -1.386 1 84.75 18 ASN B CA 1
ATOM 1243 C C . ASN B 1 18 ? 16.656 11.273 -1.067 1 84.75 18 ASN B C 1
ATOM 1245 O O . ASN B 1 18 ? 17.531 11.477 -0.23 1 84.75 18 ASN B O 1
ATOM 1249 N N . LYS B 1 19 ? 16.109 12.203 -1.79 1 88.5 19 LYS B N 1
ATOM 1250 C CA . LYS B 1 19 ? 16.453 13.594 -1.532 1 88.5 19 LYS B CA 1
ATOM 1251 C C . LYS B 1 19 ? 15.398 14.273 -0.667 1 88.5 19 LYS B C 1
ATOM 1253 O O . LYS B 1 19 ? 14.219 13.93 -0.74 1 88.5 19 LYS B O 1
ATOM 1258 N N . LEU B 1 20 ? 15.977 15.148 0.103 1 88.19 20 LEU B N 1
ATOM 1259 C CA . LEU B 1 20 ? 15.086 15.93 0.957 1 88.19 20 LEU B CA 1
ATOM 1260 C C . LEU B 1 20 ? 14.477 17.094 0.185 1 88.19 20 LEU B C 1
ATOM 1262 O O . LEU B 1 20 ? 15.172 17.75 -0.597 1 88.19 20 LEU B O 1
ATOM 1266 N N . ASP B 1 21 ? 13.203 17.25 0.355 1 89.62 21 ASP B N 1
ATOM 1267 C CA . ASP B 1 21 ? 12.523 18.406 -0.213 1 89.62 21 ASP B CA 1
ATOM 1268 C C . ASP B 1 21 ? 11.641 19.094 0.831 1 89.62 21 ASP B C 1
ATOM 1270 O O . ASP B 1 21 ? 10.523 18.641 1.098 1 89.62 21 ASP B O 1
ATOM 1274 N N . GLU B 1 22 ? 12.102 20.188 1.278 1 90.19 22 GLU B N 1
ATOM 1275 C CA . GLU B 1 22 ? 11.43 20.891 2.369 1 90.19 22 GLU B CA 1
ATOM 1276 C C . GLU B 1 22 ? 10.25 21.703 1.856 1 90.19 22 GLU B C 1
ATOM 1278 O O . GLU B 1 22 ? 9.469 22.234 2.646 1 90.19 22 GLU B O 1
ATOM 1283 N N . SER B 1 23 ? 10.141 21.734 0.583 1 90.81 23 SER B N 1
ATOM 1284 C CA . SER B 1 23 ? 9.039 22.516 0.021 1 90.81 23 SER B CA 1
ATOM 1285 C C . SER B 1 23 ? 7.73 21.734 0.065 1 90.8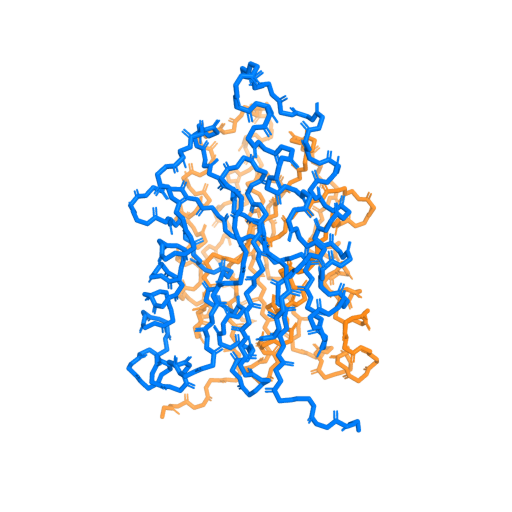1 23 SER B C 1
ATOM 1287 O O . SER B 1 23 ? 6.648 22.312 -0.084 1 90.81 23 SER B O 1
ATOM 1289 N N . PHE B 1 24 ? 7.809 20.438 0.18 1 92.56 24 PHE B N 1
ATOM 1290 C CA . PHE B 1 24 ? 6.598 19.641 0.299 1 92.56 24 PHE B CA 1
ATOM 1291 C C . PHE B 1 24 ? 6.004 19.75 1.698 1 92.56 24 PHE B C 1
ATOM 1293 O O . PHE B 1 24 ? 6.719 19.625 2.693 1 92.56 24 PHE B O 1
ATOM 1300 N N . ASN B 1 25 ? 4.797 20.172 1.705 1 94.88 25 ASN B N 1
ATOM 1301 C CA . ASN B 1 25 ? 4.062 20.312 2.959 1 94.88 25 ASN B CA 1
ATOM 1302 C C . ASN B 1 25 ? 2.771 19.5 2.943 1 94.88 25 ASN B C 1
ATOM 1304 O O . ASN B 1 25 ? 2.562 18.672 2.051 1 94.88 25 ASN B O 1
ATOM 1308 N N . GLU B 1 26 ? 1.958 19.703 3.961 1 96.75 26 GLU B N 1
ATOM 1309 C CA . GLU B 1 26 ? 0.714 18.953 4.105 1 96.75 26 GLU B CA 1
ATOM 1310 C C . GLU B 1 26 ? -0.186 19.141 2.887 1 96.75 26 GLU B C 1
ATOM 1312 O O . GLU B 1 26 ? -0.808 18.172 2.42 1 96.75 26 GLU B O 1
ATOM 1317 N N . LEU B 1 27 ? -0.161 20.297 2.348 1 96.62 27 LEU B N 1
ATOM 1318 C CA . LEU B 1 27 ? -1.021 20.609 1.209 1 96.62 27 LEU B CA 1
ATOM 1319 C C . LEU B 1 27 ? -0.571 19.844 -0.031 1 96.62 27 LEU B C 1
ATOM 1321 O O . LEU B 1 27 ? -1.402 19.359 -0.805 1 96.62 27 LEU B O 1
ATOM 1325 N N . ALA B 1 28 ? 0.667 19.766 -0.214 1 96.5 28 ALA B N 1
ATOM 1326 C CA . ALA B 1 28 ? 1.209 19.016 -1.353 1 96.5 28 ALA B CA 1
ATOM 1327 C C . ALA B 1 28 ? 0.794 17.547 -1.302 1 96.5 28 ALA B C 1
ATOM 1329 O O . ALA B 1 28 ? 0.38 16.984 -2.314 1 96.5 28 ALA B O 1
ATOM 1330 N N . ILE B 1 29 ? 0.893 17 -0.114 1 98.06 29 ILE B N 1
ATOM 1331 C CA . ILE B 1 29 ? 0.54 15.594 0.063 1 98.06 29 ILE B CA 1
ATOM 1332 C C . ILE B 1 29 ? -0.964 15.414 -0.131 1 98.06 29 ILE B C 1
ATOM 1334 O O . ILE B 1 29 ? -1.4 14.492 -0.821 1 98.06 29 ILE B O 1
ATOM 1338 N N . LEU B 1 30 ? -1.727 16.328 0.415 1 98.25 30 LEU B N 1
ATOM 1339 C CA . LEU B 1 30 ? -3.18 16.281 0.286 1 98.25 30 LEU B CA 1
ATOM 1340 C C . LEU B 1 30 ? -3.596 16.344 -1.181 1 98.25 30 LEU B C 1
ATOM 1342 O O . LEU B 1 30 ? -4.434 15.547 -1.622 1 98.25 30 LEU B O 1
ATOM 1346 N N . THR B 1 31 ? -3.002 17.203 -1.906 1 97.69 31 THR B N 1
ATOM 1347 C CA . THR B 1 31 ? -3.314 17.375 -3.322 1 97.69 31 THR B CA 1
ATOM 1348 C C . THR B 1 31 ? -2.994 16.094 -4.098 1 97.69 31 THR B C 1
ATOM 1350 O O . THR B 1 31 ? -3.785 15.648 -4.934 1 97.69 31 THR B O 1
ATOM 1353 N N . ALA B 1 32 ? -1.896 15.523 -3.789 1 97.88 32 ALA B N 1
ATOM 1354 C CA . ALA B 1 32 ? -1.486 14.289 -4.457 1 97.88 32 ALA B CA 1
ATOM 1355 C C . ALA B 1 32 ? -2.459 13.148 -4.156 1 97.88 32 ALA B C 1
ATOM 1357 O O . ALA B 1 32 ? -2.816 12.383 -5.047 1 97.88 32 ALA B O 1
ATOM 1358 N N . ILE B 1 33 ? -2.912 13.039 -2.908 1 98.38 33 ILE B N 1
ATOM 1359 C CA . ILE B 1 33 ? -3.848 11.984 -2.531 1 98.38 33 ILE B CA 1
ATOM 1360 C C . ILE B 1 33 ? -5.188 12.211 -3.232 1 98.38 33 ILE B C 1
ATOM 1362 O O . ILE B 1 33 ? -5.773 11.266 -3.775 1 98.38 33 ILE B O 1
ATOM 1366 N N . ARG B 1 34 ? -5.578 13.414 -3.26 1 98.12 34 ARG B N 1
ATOM 1367 C CA . ARG B 1 34 ? -6.832 13.742 -3.932 1 98.12 34 ARG B CA 1
ATOM 1368 C C . ARG B 1 34 ? -6.77 13.391 -5.414 1 98.12 34 ARG B C 1
ATOM 1370 O O . ARG B 1 34 ? -7.727 12.852 -5.969 1 98.12 34 ARG B O 1
ATOM 1377 N N . GLU B 1 35 ? -5.711 13.695 -6.016 1 97.69 35 GLU B N 1
ATOM 1378 C CA . GLU B 1 35 ? -5.527 13.352 -7.422 1 97.69 35 GLU B CA 1
ATOM 1379 C C . GLU B 1 35 ? -5.598 11.844 -7.633 1 97.69 35 GLU B C 1
ATOM 1381 O O . GLU B 1 35 ? -6.219 11.367 -8.586 1 97.69 35 GLU B O 1
ATOM 1386 N N . SER B 1 36 ? -4.969 11.141 -6.766 1 97.56 36 SER B N 1
ATOM 1387 C CA . SER B 1 36 ? -4.996 9.68 -6.863 1 97.56 36 SER B CA 1
ATOM 1388 C C . SER B 1 36 ? -6.414 9.148 -6.691 1 97.56 36 SER B C 1
ATOM 1390 O O . SER B 1 36 ? -6.84 8.258 -7.43 1 97.56 36 SER B O 1
ATOM 1392 N N . VAL B 1 37 ? -7.18 9.664 -5.762 1 97.38 37 VAL B N 1
ATOM 1393 C CA . VAL B 1 37 ? -8.562 9.25 -5.551 1 97.38 37 VAL B CA 1
ATOM 1394 C C . VAL B 1 37 ? -9.383 9.539 -6.809 1 97.38 37 VAL B C 1
ATOM 1396 O O . VAL B 1 37 ? -10.172 8.703 -7.25 1 97.38 37 VAL B O 1
ATOM 1399 N N . ALA B 1 38 ? -9.133 10.703 -7.391 1 97.69 38 ALA B N 1
ATOM 1400 C CA . ALA B 1 38 ? -9.867 11.086 -8.594 1 97.69 38 ALA B CA 1
ATOM 1401 C C . ALA B 1 38 ? -9.562 10.141 -9.75 1 97.69 38 ALA B C 1
ATOM 1403 O O . ALA B 1 38 ? -10.469 9.727 -10.477 1 97.69 38 ALA B O 1
ATOM 1404 N N . VAL B 1 39 ? -8.359 9.789 -9.898 1 96.06 39 VAL B N 1
ATOM 1405 C CA . VAL B 1 39 ? -7.91 8.938 -10.992 1 96.06 39 VAL B CA 1
ATOM 1406 C C . VAL B 1 39 ? -8.5 7.535 -10.828 1 96.06 39 VAL B C 1
ATOM 1408 O O . VAL B 1 39 ? -8.938 6.922 -11.797 1 96.06 39 VAL B O 1
ATOM 1411 N N . ASN B 1 40 ? -8.609 7.098 -9.625 1 93.31 40 ASN B N 1
ATOM 1412 C CA . ASN B 1 40 ? -8.961 5.699 -9.398 1 93.31 40 ASN B CA 1
ATOM 1413 C C . ASN B 1 40 ? -10.461 5.531 -9.141 1 93.31 40 ASN B C 1
ATOM 1415 O O . ASN B 1 40 ? -11.031 4.48 -9.438 1 93.31 40 ASN B O 1
ATOM 1419 N N . PHE B 1 41 ? -11.109 6.559 -8.656 1 94.75 41 PHE B N 1
ATOM 1420 C CA . PHE B 1 41 ? -12.5 6.395 -8.266 1 94.75 41 PHE B CA 1
ATOM 1421 C C . PHE B 1 41 ? -13.367 7.508 -8.844 1 94.75 41 PHE B C 1
ATOM 1423 O O . PHE B 1 41 ? -14.555 7.602 -8.547 1 94.75 41 PHE B O 1
ATOM 1430 N N . GLY B 1 42 ? -12.742 8.383 -9.633 1 96.38 42 GLY B N 1
ATOM 1431 C CA . GLY B 1 42 ? -13.469 9.43 -10.336 1 96.38 42 GLY B CA 1
ATOM 1432 C C . GLY B 1 42 ? -13.898 10.57 -9.43 1 96.38 42 GLY B C 1
ATOM 1433 O O . GLY B 1 42 ? -13.469 10.648 -8.281 1 96.38 42 GLY B O 1
ATOM 1434 N N . ASP B 1 43 ? -14.812 11.406 -10.023 1 96.12 43 ASP B N 1
ATOM 1435 C CA . ASP B 1 43 ? -15.305 12.586 -9.32 1 96.12 43 ASP B CA 1
ATOM 1436 C C . ASP B 1 43 ? -16.172 12.188 -8.125 1 96.12 43 ASP B C 1
ATOM 1438 O O . ASP B 1 43 ? -16.203 12.891 -7.113 1 96.12 43 ASP B O 1
ATOM 1442 N N . TYR B 1 44 ? -16.797 11.141 -8.312 1 95.62 44 TYR B N 1
ATOM 1443 C CA . TYR B 1 44 ? -17.625 10.664 -7.215 1 95.62 44 TYR B CA 1
ATOM 1444 C C . TYR B 1 44 ? -16.781 10.359 -5.984 1 95.62 44 TYR B C 1
ATOM 1446 O O . TYR B 1 44 ? -17.094 10.828 -4.883 1 95.62 44 TYR B O 1
ATOM 1454 N N . GLY B 1 45 ? -15.695 9.586 -6.168 1 94.69 45 GLY B N 1
ATOM 1455 C CA . GLY B 1 45 ? -14.797 9.273 -5.062 1 94.69 45 GLY B CA 1
ATOM 1456 C C . GLY B 1 45 ? -14.18 10.508 -4.434 1 94.69 45 GLY B C 1
ATOM 1457 O O . GLY B 1 45 ? -14.094 10.609 -3.209 1 94.69 45 GLY B O 1
ATOM 1458 N N . LEU B 1 46 ? -13.781 11.383 -5.301 1 96.25 46 LEU B N 1
ATOM 1459 C CA . LEU B 1 46 ? -13.203 12.633 -4.82 1 96.25 46 LEU B CA 1
ATOM 1460 C C . LEU B 1 46 ? -14.219 13.43 -4.008 1 96.25 46 LEU B C 1
ATOM 1462 O O . LEU B 1 46 ? -13.898 13.945 -2.938 1 96.25 46 LEU B O 1
ATOM 1466 N N . GLY B 1 47 ? -15.422 13.586 -4.504 1 96.94 47 GLY B N 1
ATOM 1467 C CA . GLY B 1 47 ? -16.484 14.32 -3.822 1 96.94 47 GLY B CA 1
ATOM 1468 C C . GLY B 1 47 ? -16.828 13.742 -2.461 1 96.94 47 GLY B C 1
ATOM 1469 O O . GLY B 1 47 ? -17.047 14.484 -1.503 1 96.94 47 GLY B O 1
ATOM 1470 N N . CYS B 1 48 ? -16.828 12.453 -2.34 1 94.94 48 CYS B N 1
ATOM 1471 C CA . CYS B 1 48 ? -17.156 11.773 -1.094 1 94.94 48 CYS B CA 1
ATOM 1472 C C . CYS B 1 48 ? -16.094 12.023 -0.03 1 94.94 48 CYS B C 1
ATOM 1474 O O . CYS B 1 48 ? -16.391 11.969 1.167 1 94.94 48 CYS B O 1
ATOM 1476 N N . ASN B 1 49 ? -14.906 12.328 -0.503 1 95.12 49 ASN B N 1
ATOM 1477 C CA . ASN B 1 49 ? -13.781 12.438 0.423 1 95.12 49 ASN B CA 1
ATOM 1478 C C . ASN B 1 49 ? -13.438 13.898 0.723 1 95.12 49 ASN B C 1
ATOM 1480 O O . ASN B 1 49 ? -12.68 14.18 1.647 1 95.12 49 ASN B O 1
ATOM 1484 N N . LEU B 1 50 ? -13.961 14.797 0.054 1 93.31 50 LEU B N 1
ATOM 1485 C CA . LEU B 1 50 ? -13.547 16.188 0.102 1 93.31 50 LEU B CA 1
ATOM 1486 C C . LEU B 1 50 ? -13.672 16.75 1.519 1 93.31 50 LEU B C 1
ATOM 1488 O O . LEU B 1 50 ? -12.75 17.406 2.01 1 93.31 50 LEU B O 1
ATOM 1492 N N . SER B 1 51 ? -14.688 16.438 2.193 1 93.62 51 SER B N 1
ATOM 1493 C CA . SER B 1 51 ? -14.922 17.047 3.5 1 93.62 51 SER B CA 1
ATOM 1494 C C . SER B 1 51 ? -14.117 16.344 4.59 1 93.62 51 SER B C 1
ATOM 1496 O O . SER B 1 51 ? -13.75 16.953 5.59 1 93.62 51 SER B O 1
ATOM 1498 N N . SER B 1 52 ? -13.844 15.109 4.387 1 96.38 52 SER B N 1
ATOM 1499 C CA . SER B 1 52 ? -13.258 14.328 5.477 1 96.38 52 SER B CA 1
ATOM 1500 C C . SER B 1 52 ? -11.758 14.172 5.297 1 96.38 52 SER B C 1
ATOM 1502 O O . SER B 1 52 ? -11.023 14.023 6.277 1 96.38 52 SER B O 1
ATOM 1504 N N . LEU B 1 53 ? -11.266 14.227 4.117 1 98.06 53 LEU B N 1
ATOM 1505 C CA . LEU B 1 53 ? -9.867 13.93 3.826 1 98.06 53 LEU B CA 1
ATOM 1506 C C . LEU B 1 53 ? -8.969 15.109 4.184 1 98.06 53 LEU B C 1
ATOM 1508 O O . LEU B 1 53 ? -9.164 16.219 3.67 1 98.06 53 LEU B O 1
ATOM 1512 N N . GLN B 1 54 ? -8.031 14.852 5.039 1 98.12 54 GLN B N 1
ATOM 1513 C CA . GLN B 1 54 ? -7.07 15.859 5.469 1 98.12 54 GLN B CA 1
ATOM 1514 C C . GLN B 1 54 ? -5.711 15.234 5.766 1 98.12 54 GLN B C 1
ATOM 1516 O O . GLN B 1 54 ? -5.633 14.086 6.203 1 98.12 54 GLN B O 1
ATOM 1521 N N . VAL B 1 55 ? -4.742 15.992 5.539 1 98.5 55 VAL B N 1
ATOM 1522 C CA . VAL B 1 55 ? -3.418 15.656 6.051 1 98.5 55 VAL B CA 1
ATOM 1523 C C . VAL B 1 55 ? -3.131 16.453 7.316 1 98.5 55 VAL B C 1
ATOM 1525 O O . VAL B 1 55 ? -3.02 17.688 7.27 1 98.5 55 VAL B O 1
ATOM 1528 N N . LYS B 1 56 ? -2.965 15.758 8.391 1 98.06 56 LYS B N 1
ATOM 1529 C CA . LYS B 1 56 ? -2.859 16.391 9.703 1 98.06 56 LYS B CA 1
ATOM 1530 C C . LYS B 1 56 ? -1.402 16.672 10.055 1 98.06 56 LYS B C 1
ATOM 1532 O O . LYS B 1 56 ? -1.12 17.516 10.922 1 98.06 56 LYS B O 1
ATOM 1537 N N . TYR B 1 57 ? -0.564 15.938 9.469 1 98.38 57 TYR B N 1
ATOM 1538 C CA . TYR B 1 57 ? 0.86 16.031 9.773 1 98.38 57 TYR B CA 1
ATOM 1539 C C . TYR B 1 57 ? 1.697 15.5 8.609 1 98.38 57 TYR B C 1
ATOM 1541 O O . TYR B 1 57 ? 1.327 14.516 7.969 1 98.38 57 TYR B O 1
ATOM 1549 N N . TYR B 1 58 ? 2.729 16.203 8.328 1 98.25 58 TYR B N 1
ATOM 1550 C CA . TYR B 1 58 ? 3.721 15.695 7.387 1 98.25 58 TYR B CA 1
ATOM 1551 C C . TYR B 1 58 ? 5.113 16.203 7.738 1 98.25 58 TYR B C 1
ATOM 1553 O O . TYR B 1 58 ? 5.305 17.391 7.977 1 98.25 58 TYR B O 1
ATOM 1561 N N . SER B 1 59 ? 6.051 15.32 7.766 1 97.38 59 SER B N 1
ATOM 1562 C CA . SER B 1 59 ? 7.457 15.68 7.922 1 97.38 59 SER B CA 1
ATOM 1563 C C . SER B 1 59 ? 8.25 15.367 6.652 1 97.38 59 SER B C 1
ATOM 1565 O O . SER B 1 59 ? 8.438 14.203 6.305 1 97.38 59 SER B O 1
ATOM 1567 N N . PRO B 1 60 ? 8.789 16.359 6.02 1 95.62 60 PRO B N 1
ATOM 1568 C CA . PRO B 1 60 ? 9.617 16.078 4.844 1 95.62 60 PRO B CA 1
ATOM 1569 C C . PRO B 1 60 ? 1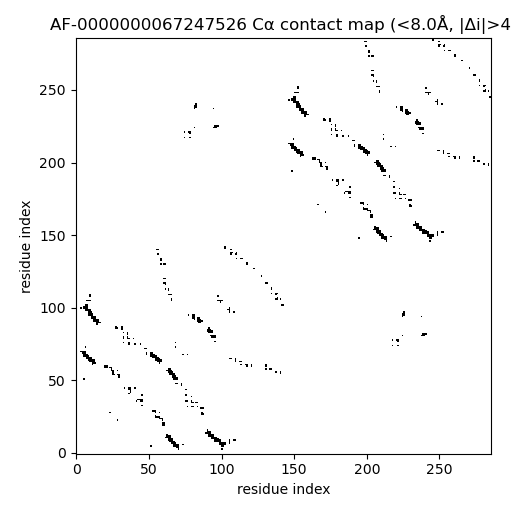0.938 15.406 5.199 1 95.62 60 PRO B C 1
ATOM 1571 O O . PRO B 1 60 ? 11.656 14.938 4.309 1 95.62 60 PRO B O 1
ATOM 1574 N N . PHE B 1 61 ? 11.211 15.328 6.441 1 95.25 61 PHE B N 1
ATOM 1575 C CA . PHE B 1 61 ? 12.469 14.734 6.875 1 95.25 61 PHE B CA 1
ATOM 1576 C C . PHE B 1 61 ? 12.328 13.227 7.047 1 95.25 61 PHE B C 1
ATOM 1578 O O . PHE B 1 61 ? 13.07 12.453 6.441 1 95.25 61 PHE B O 1
ATOM 1585 N N . THR B 1 62 ? 11.328 12.867 7.746 1 95.19 62 THR B N 1
ATOM 1586 C CA . THR B 1 62 ? 11.156 11.453 8.031 1 95.19 62 THR B CA 1
ATOM 1587 C C . THR B 1 62 ? 10.188 10.812 7.039 1 95.19 62 THR B C 1
ATOM 1589 O O . THR B 1 62 ? 10.094 9.586 6.957 1 95.19 62 THR B O 1
ATOM 1592 N N . GLY B 1 63 ? 9.461 11.609 6.297 1 96.06 63 GLY B N 1
ATOM 1593 C CA . GLY B 1 63 ? 8.43 11.094 5.414 1 96.06 63 GLY B CA 1
ATOM 1594 C C . GLY B 1 63 ? 7.176 10.648 6.152 1 96.06 63 GLY B C 1
ATOM 1595 O O . GLY B 1 63 ? 6.297 10.016 5.566 1 96.06 63 GLY B O 1
ATOM 1596 N N . THR B 1 64 ? 7.133 10.961 7.426 1 97.75 64 THR B N 1
ATOM 1597 C CA . THR B 1 64 ? 6.004 10.562 8.258 1 97.75 64 THR B CA 1
ATOM 1598 C C . THR B 1 64 ? 4.785 11.43 7.973 1 97.75 64 THR B C 1
ATOM 1600 O O . THR B 1 64 ? 4.879 12.664 7.977 1 97.75 64 THR B O 1
ATOM 1603 N N . CYS B 1 65 ? 3.641 10.75 7.738 1 98.5 65 CYS B N 1
ATOM 1604 C CA . CYS B 1 65 ? 2.418 11.453 7.367 1 98.5 65 CYS B CA 1
ATOM 1605 C C . CYS B 1 65 ? 1.214 10.875 8.102 1 98.5 65 CYS B C 1
ATOM 1607 O O . CYS B 1 65 ? 1.086 9.656 8.227 1 98.5 65 CYS B O 1
ATOM 1609 N N . ILE B 1 66 ? 0.376 11.758 8.641 1 98.81 66 ILE B N 1
ATOM 1610 C CA . ILE B 1 66 ? -0.894 11.344 9.227 1 98.81 66 ILE B CA 1
ATOM 1611 C C . ILE B 1 66 ? -2.051 11.867 8.375 1 98.81 66 ILE B C 1
ATOM 1613 O O . ILE B 1 66 ? -2.182 13.07 8.164 1 98.81 66 ILE B O 1
ATOM 1617 N N . VAL B 1 67 ? -2.896 10.961 7.949 1 98.75 67 VAL B N 1
ATOM 1618 C CA . VAL B 1 67 ? -4.035 11.281 7.094 1 98.75 67 VAL B CA 1
ATOM 1619 C C . VAL B 1 67 ? -5.336 10.938 7.816 1 98.75 67 VAL B C 1
ATOM 1621 O O . VAL B 1 67 ? -5.453 9.867 8.422 1 98.75 67 VAL B O 1
ATOM 1624 N N . ARG B 1 68 ? -6.238 11.859 7.785 1 98.5 68 ARG B N 1
ATOM 1625 C CA . ARG B 1 68 ? -7.59 11.602 8.258 1 98.5 68 ARG B CA 1
ATOM 1626 C C . ARG B 1 68 ? -8.547 11.359 7.094 1 98.5 68 ARG B C 1
ATOM 1628 O O . ARG B 1 68 ? -8.461 12.047 6.07 1 98.5 68 ARG B O 1
ATOM 1635 N N . CYS B 1 69 ? -9.508 10.461 7.281 1 98.12 69 CYS B N 1
ATOM 1636 C CA . CYS B 1 69 ? -10.602 10.273 6.336 1 98.12 69 CYS B CA 1
ATOM 1637 C C . CYS B 1 69 ? -11.828 9.695 7.031 1 98.12 69 CYS B C 1
ATOM 1639 O O . CYS B 1 69 ? -11.734 9.211 8.164 1 98.12 69 CYS B O 1
ATOM 1641 N N . ALA B 1 70 ? -12.977 9.883 6.387 1 97.5 70 ALA B N 1
ATOM 1642 C CA . ALA B 1 70 ? -14.172 9.234 6.922 1 97.5 70 ALA B CA 1
ATOM 1643 C C . ALA B 1 70 ? -14.031 7.719 6.91 1 97.5 70 ALA B C 1
ATOM 1645 O O . ALA B 1 70 ? -13.445 7.152 5.984 1 97.5 70 ALA B O 1
ATOM 1646 N N . THR B 1 71 ? -14.633 7.129 7.965 1 95.56 71 THR B N 1
ATOM 1647 C CA . THR B 1 71 ? -14.617 5.676 8.055 1 95.56 71 THR B CA 1
ATOM 1648 C C . THR B 1 71 ? -15.18 5.047 6.781 1 95.56 71 THR B C 1
ATOM 1650 O O . THR B 1 71 ? -14.656 4.039 6.301 1 95.56 71 THR B O 1
ATOM 1653 N N . SER B 1 72 ? -16.203 5.645 6.172 1 94.25 72 SER B N 1
ATOM 1654 C CA . SER B 1 72 ? -16.859 5.129 4.973 1 94.25 72 SER B CA 1
ATOM 1655 C C . SER B 1 72 ? -15.938 5.223 3.76 1 94.25 72 SER B C 1
ATOM 1657 O O . SER B 1 72 ? -16.156 4.535 2.758 1 94.25 72 SER B O 1
ATOM 1659 N N . GLU B 1 73 ? -14.883 6.051 3.836 1 96 73 GLU B N 1
ATOM 1660 C CA . GLU B 1 73 ? -14.031 6.316 2.684 1 96 73 GLU B CA 1
ATOM 1661 C C . GLU B 1 73 ? -12.656 5.664 2.854 1 96 73 GLU B C 1
ATOM 1663 O O . GLU B 1 73 ? -11.812 5.746 1.962 1 96 73 GLU B O 1
ATOM 1668 N N . ASN B 1 74 ? -12.477 5.031 3.93 1 95.62 74 ASN B N 1
ATOM 1669 C CA . ASN B 1 74 ? -11.18 4.461 4.281 1 95.62 74 ASN B CA 1
ATOM 1670 C C . ASN B 1 74 ? -10.648 3.553 3.176 1 95.62 74 ASN B C 1
ATOM 1672 O O . ASN B 1 74 ? -9.484 3.664 2.779 1 95.62 74 ASN B O 1
ATOM 1676 N N . GLU B 1 75 ? -11.484 2.74 2.633 1 93.06 75 GLU B N 1
ATOM 1677 C CA . GLU B 1 75 ? -11.055 1.79 1.612 1 93.06 75 GLU B CA 1
ATOM 1678 C C . GLU B 1 75 ? -10.562 2.51 0.361 1 93.06 75 GLU B C 1
ATOM 1680 O O . GLU B 1 75 ? -9.516 2.158 -0.191 1 93.06 75 GLU B O 1
ATOM 1685 N N . ARG B 1 76 ? -11.273 3.441 -0.082 1 94.88 76 ARG B N 1
ATOM 1686 C CA . ARG B 1 76 ? -10.898 4.188 -1.279 1 94.88 76 ARG B CA 1
ATOM 1687 C C . ARG B 1 76 ? -9.586 4.941 -1.071 1 94.88 76 ARG B C 1
ATOM 1689 O O . ARG B 1 76 ? -8.727 4.953 -1.954 1 94.88 76 ARG B O 1
ATOM 1696 N N . VAL B 1 77 ? -9.398 5.465 0.081 1 97.75 77 VAL B N 1
ATOM 1697 C CA . VAL B 1 77 ? -8.203 6.246 0.367 1 97.75 77 VAL B CA 1
ATOM 1698 C C . VAL B 1 77 ? -6.988 5.324 0.456 1 97.75 77 VAL B C 1
ATOM 1700 O O . VAL B 1 77 ? -5.953 5.59 -0.157 1 97.75 77 VAL B O 1
ATOM 1703 N N . VAL B 1 78 ? -7.141 4.254 1.16 1 97.12 78 VAL B N 1
ATOM 1704 C CA . VAL B 1 78 ? -6.055 3.293 1.313 1 97.12 78 VAL B CA 1
ATOM 1705 C C . VAL B 1 78 ? -5.648 2.75 -0.055 1 97.12 78 VAL B C 1
ATOM 1707 O O . VAL B 1 78 ? -4.457 2.684 -0.375 1 97.12 78 VAL B O 1
ATOM 1710 N N . THR B 1 79 ? -6.629 2.379 -0.829 1 96 79 THR B N 1
ATOM 1711 C CA . THR B 1 79 ? -6.344 1.877 -2.168 1 96 79 THR B CA 1
ATOM 1712 C C . THR B 1 79 ? -5.629 2.938 -3.002 1 96 79 THR B C 1
ATOM 1714 O O . THR B 1 79 ? -4.648 2.639 -3.686 1 96 79 THR B O 1
ATOM 1717 N N . SER B 1 80 ? -6.07 4.094 -2.934 1 97.38 80 SER B N 1
ATOM 1718 C CA . SER B 1 80 ? -5.461 5.191 -3.678 1 97.38 80 SER B CA 1
ATOM 1719 C C . SER B 1 80 ? -4.016 5.418 -3.244 1 97.38 80 SER B C 1
ATOM 1721 O O . SER B 1 80 ? -3.135 5.605 -4.086 1 97.38 80 SER B O 1
ATOM 1723 N N . LEU B 1 81 ? -3.787 5.367 -1.961 1 97.81 81 LEU B N 1
ATOM 1724 C CA . LEU B 1 81 ? -2.438 5.516 -1.426 1 97.81 81 LEU B CA 1
ATOM 1725 C C . LEU B 1 81 ? -1.512 4.438 -1.974 1 97.81 81 LEU B C 1
ATOM 1727 O O . LEU B 1 81 ? -0.394 4.73 -2.402 1 97.81 81 LEU B O 1
ATOM 1731 N N . ALA B 1 82 ? -2.066 3.287 -1.926 1 96.31 82 ALA B N 1
ATOM 1732 C CA . ALA B 1 82 ? -1.272 2.125 -2.314 1 96.31 82 ALA B CA 1
ATOM 1733 C C . ALA B 1 82 ? -0.901 2.184 -3.793 1 96.31 82 ALA B C 1
ATOM 1735 O O . ALA B 1 82 ? 0.141 1.664 -4.199 1 96.31 82 ALA B O 1
ATOM 1736 N N . LEU B 1 83 ? -1.641 2.896 -4.617 1 95.62 83 LEU B N 1
ATOM 1737 C CA . LEU B 1 83 ? -1.427 2.922 -6.059 1 95.62 83 LEU B CA 1
ATOM 1738 C C . LEU B 1 83 ? -0.632 4.156 -6.469 1 95.62 83 LEU B C 1
ATOM 1740 O O . LEU B 1 83 ? -0.248 4.293 -7.633 1 95.62 83 LEU B O 1
ATOM 1744 N N . MET B 1 84 ? -0.339 4.969 -5.562 1 96.62 84 MET B N 1
ATOM 1745 C CA . MET B 1 84 ? 0.415 6.18 -5.871 1 96.62 84 MET B CA 1
ATOM 1746 C C . MET B 1 84 ? 1.87 5.852 -6.184 1 96.62 84 MET B C 1
ATOM 1748 O O . MET B 1 84 ? 2.49 5.039 -5.492 1 96.62 84 MET B O 1
ATOM 1752 N N . THR B 1 85 ? 2.406 6.574 -7.184 1 94.06 85 THR B N 1
ATOM 1753 C CA . THR B 1 85 ? 3.791 6.34 -7.578 1 94.06 85 THR B CA 1
ATOM 1754 C C . THR B 1 85 ? 4.574 7.652 -7.609 1 94.06 85 THR B C 1
ATOM 1756 O O . THR B 1 85 ? 5.746 7.672 -7.984 1 94.06 85 THR B O 1
ATOM 1759 N N . GLU B 1 86 ? 3.9 8.727 -7.316 1 95.25 86 GLU B N 1
ATOM 1760 C CA . GLU B 1 86 ? 4.574 10.023 -7.305 1 95.25 86 GLU B CA 1
ATOM 1761 C C . GLU B 1 86 ? 3.824 11.023 -6.426 1 95.25 86 GLU B C 1
ATOM 1763 O O . GLU B 1 86 ? 2.646 10.828 -6.117 1 95.25 86 GLU B O 1
ATOM 1768 N N . VAL B 1 87 ? 4.492 12.023 -6.062 1 96.19 87 VAL B N 1
ATOM 1769 C CA . VAL B 1 87 ? 3.938 13.211 -5.422 1 96.19 87 VAL B CA 1
ATOM 1770 C C . VAL B 1 87 ? 4.383 14.461 -6.18 1 96.19 87 VAL B C 1
ATOM 1772 O O . VAL B 1 87 ? 5.566 14.797 -6.191 1 96.19 87 VAL B O 1
ATOM 1775 N N . LYS B 1 88 ? 3.449 15.148 -6.801 1 93.56 88 LYS B N 1
ATOM 1776 C CA . LYS B 1 88 ? 3.725 16.359 -7.562 1 93.56 88 LYS B CA 1
ATOM 1777 C C . LYS B 1 88 ? 4.836 16.141 -8.586 1 93.56 88 LYS B C 1
ATOM 1779 O O . LYS B 1 88 ? 5.801 16.906 -8.641 1 93.56 88 LYS B O 1
ATOM 1784 N N . GLY B 1 89 ? 4.754 15.07 -9.227 1 93.19 89 GLY B N 1
ATOM 1785 C CA . GLY B 1 89 ? 5.676 14.773 -10.312 1 93.19 89 GLY B CA 1
ATOM 1786 C C . GLY B 1 89 ? 6.945 14.086 -9.844 1 93.19 89 GLY B C 1
ATOM 1787 O O . GLY B 1 89 ? 7.738 13.609 -10.664 1 93.19 89 GLY B O 1
ATOM 1788 N N . ARG B 1 90 ? 7.117 14.023 -8.539 1 94.88 90 ARG B N 1
ATOM 1789 C CA . ARG B 1 90 ? 8.305 13.367 -8.008 1 94.88 90 ARG B CA 1
ATOM 1790 C C . ARG B 1 90 ? 8.016 11.906 -7.68 1 94.88 90 ARG B C 1
ATOM 1792 O O . ARG B 1 90 ? 7.102 11.602 -6.91 1 94.88 90 ARG B O 1
ATOM 1799 N N . PRO B 1 91 ? 8.797 11.047 -8.297 1 95 91 PRO B N 1
ATOM 1800 C CA . PRO B 1 91 ? 8.578 9.617 -8.023 1 95 91 PRO B CA 1
ATOM 1801 C C . PRO B 1 91 ? 8.648 9.281 -6.539 1 95 91 PRO B C 1
ATOM 1803 O O . PRO B 1 91 ? 9.625 9.648 -5.871 1 95 91 PRO B O 1
ATOM 1806 N N . ALA B 1 92 ? 7.648 8.633 -6.047 1 95.19 92 ALA B N 1
ATOM 1807 C CA . ALA B 1 92 ? 7.543 8.289 -4.629 1 95.19 92 ALA B CA 1
ATOM 1808 C C . ALA B 1 92 ? 6.512 7.184 -4.41 1 95.19 92 ALA B C 1
ATOM 1810 O O . ALA B 1 92 ? 5.621 6.98 -5.238 1 95.19 92 ALA B O 1
ATOM 1811 N N . ALA B 1 93 ? 6.746 6.492 -3.373 1 93.12 93 ALA B N 1
ATOM 1812 C CA . ALA B 1 93 ? 5.762 5.52 -2.908 1 93.12 93 ALA B CA 1
ATOM 1813 C C . ALA B 1 93 ? 5.184 5.922 -1.556 1 93.12 93 ALA B C 1
ATOM 1815 O O . ALA B 1 93 ? 5.898 6.461 -0.706 1 93.12 93 ALA B O 1
ATOM 1816 N N . LEU B 1 94 ? 3.926 5.68 -1.403 1 95.56 94 LEU B N 1
ATOM 1817 C CA . LEU B 1 94 ? 3.285 5.898 -0.111 1 95.56 94 LEU B CA 1
ATOM 1818 C C . LEU B 1 94 ? 2.941 4.57 0.557 1 95.56 94 LEU B C 1
ATOM 1820 O O . LEU B 1 94 ? 2.139 3.795 0.031 1 95.56 94 LEU B O 1
ATOM 1824 N N . ARG B 1 95 ? 3.533 4.371 1.721 1 93.75 95 ARG B N 1
ATOM 1825 C CA . ARG B 1 95 ? 3.354 3.109 2.434 1 93.75 95 ARG B CA 1
ATOM 1826 C C . ARG B 1 95 ? 2.439 3.287 3.641 1 93.75 95 ARG B C 1
ATOM 1828 O O . ARG B 1 95 ? 2.699 4.129 4.504 1 93.75 95 ARG B O 1
ATOM 1835 N N . LEU B 1 96 ? 1.373 2.479 3.613 1 96.88 96 LEU B N 1
ATOM 1836 C CA . LEU B 1 96 ? 0.469 2.463 4.758 1 96.88 96 LEU B CA 1
ATOM 1837 C C . LEU B 1 96 ? 1.074 1.683 5.918 1 96.88 96 LEU B C 1
ATOM 1839 O O . LEU B 1 96 ? 1.433 0.513 5.766 1 96.88 96 LEU B O 1
ATOM 1843 N N . LEU B 1 97 ? 1.2 2.309 7.109 1 95.12 97 LEU B N 1
ATOM 1844 C CA . LEU B 1 97 ? 1.862 1.668 8.242 1 95.12 97 LEU B CA 1
ATOM 1845 C C . LEU B 1 97 ? 0.845 1.24 9.297 1 95.12 97 LEU B C 1
ATOM 1847 O O . LEU B 1 97 ? 1.053 0.247 9.992 1 95.12 97 LEU B O 1
ATOM 1851 N N . ARG B 1 98 ? -0.218 2.047 9.359 1 96.38 98 ARG B N 1
ATOM 1852 C CA . ARG B 1 98 ? -1.2 1.777 10.398 1 96.38 98 ARG B CA 1
ATOM 1853 C C . ARG B 1 98 ? -2.533 2.445 10.086 1 96.38 98 ARG B C 1
ATOM 1855 O O . ARG B 1 98 ? -2.566 3.559 9.555 1 96.38 98 ARG B O 1
ATOM 1862 N N . ILE B 1 99 ? -3.584 1.686 10.445 1 96.62 99 ILE B N 1
ATOM 1863 C CA . ILE B 1 99 ? -4.914 2.281 10.461 1 96.62 99 ILE B CA 1
ATOM 1864 C C . ILE B 1 99 ? -5.426 2.365 11.891 1 96.62 99 ILE B C 1
ATOM 1866 O O . ILE B 1 99 ? -5.52 1.349 12.586 1 96.62 99 ILE B O 1
ATOM 1870 N N . ALA B 1 100 ? -5.738 3.578 12.336 1 96.5 100 ALA B N 1
ATOM 1871 C CA . ALA B 1 100 ? -6.188 3.779 13.711 1 96.5 100 ALA B CA 1
ATOM 1872 C C . ALA B 1 100 ? -7.605 4.344 13.75 1 96.5 100 ALA B C 1
ATOM 1874 O O . ALA B 1 100 ? -8.023 5.043 12.828 1 96.5 100 ALA B O 1
ATOM 1875 N N . GLY B 1 101 ? -8.312 4.105 14.812 1 95.56 101 GLY B N 1
ATOM 1876 C CA . GLY B 1 101 ? -9.664 4.613 15 1 95.56 101 GLY B CA 1
ATOM 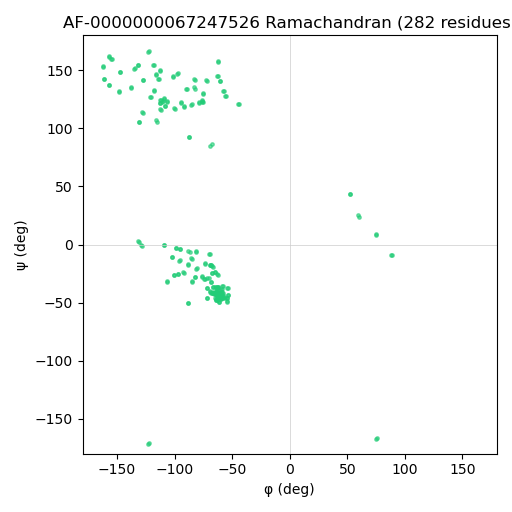1877 C C . GLY B 1 101 ? -9.695 5.988 15.641 1 95.56 101 GLY B C 1
ATOM 1878 O O . GLY B 1 101 ? -10.719 6.676 15.586 1 95.56 101 GLY B O 1
ATOM 1879 N N . THR B 1 102 ? -8.578 6.344 16.234 1 96.38 102 THR B N 1
ATOM 1880 C CA . THR B 1 102 ? -8.5 7.645 16.891 1 96.38 102 THR B CA 1
ATOM 1881 C C . THR B 1 102 ? -7.191 8.352 16.547 1 96.38 102 THR B C 1
ATOM 1883 O O . THR B 1 102 ? -6.184 7.695 16.266 1 96.38 102 THR B O 1
ATOM 1886 N N . LEU B 1 103 ? -7.285 9.641 16.562 1 96.88 103 LEU B N 1
ATOM 1887 C CA . LEU B 1 103 ? -6.09 10.438 16.312 1 96.88 103 LEU B CA 1
ATOM 1888 C C . LEU B 1 103 ? -5.008 10.133 17.344 1 96.88 103 LEU B C 1
ATOM 1890 O O . LEU B 1 103 ? -3.824 10.07 17.016 1 96.88 103 LEU B O 1
ATOM 1894 N N . GLY B 1 104 ? -5.453 9.992 18.625 1 96.94 104 GLY B N 1
ATOM 1895 C CA . GLY B 1 104 ? -4.504 9.688 19.688 1 96.94 104 GLY B CA 1
ATOM 1896 C C . GLY B 1 104 ? -3.668 8.453 19.406 1 96.94 104 GLY B C 1
ATOM 1897 O O . GLY B 1 104 ? -2.445 8.477 19.562 1 96.94 104 GLY B O 1
ATOM 1898 N N . ALA B 1 105 ? -4.312 7.395 19.016 1 96.94 105 ALA B N 1
ATOM 1899 C CA . ALA B 1 105 ? -3.617 6.148 18.688 1 96.94 105 ALA B CA 1
ATOM 1900 C C . ALA B 1 105 ? -2.67 6.336 17.516 1 96.94 105 ALA B C 1
ATOM 1902 O O . ALA B 1 105 ? -1.562 5.797 17.5 1 96.94 105 ALA B O 1
ATOM 1903 N N . CYS B 1 106 ? -3.027 7.102 16.562 1 97.94 106 CYS B N 1
ATOM 1904 C CA . CYS B 1 106 ? -2.201 7.336 15.383 1 97.94 106 CYS B CA 1
ATOM 1905 C C . CYS B 1 106 ? -0.995 8.203 15.727 1 97.94 106 CYS B C 1
ATOM 1907 O O . CYS B 1 106 ? 0.106 7.965 15.227 1 97.94 106 CYS B O 1
ATOM 1909 N N . LYS B 1 107 ? -1.235 9.141 16.594 1 98.19 107 LYS B N 1
ATOM 1910 C CA . LYS B 1 107 ? -0.143 10 17.047 1 98.19 107 LYS B CA 1
ATOM 1911 C C . LYS B 1 107 ? 0.954 9.18 17.719 1 98.19 107 LYS B C 1
ATOM 1913 O O . LYS B 1 107 ? 2.141 9.398 17.469 1 98.19 107 LYS B O 1
ATOM 1918 N N . ASP B 1 108 ? 0.543 8.328 18.547 1 97.94 108 ASP B N 1
ATOM 1919 C CA . ASP B 1 108 ? 1.503 7.484 19.25 1 97.94 108 ASP B CA 1
ATOM 1920 C C . ASP B 1 108 ? 2.355 6.684 18.266 1 97.94 108 ASP B C 1
ATOM 1922 O O . ASP B 1 108 ? 3.58 6.633 18.391 1 97.94 108 ASP B O 1
ATOM 1926 N N . ALA B 1 109 ? 1.685 6.129 17.328 1 97.81 109 ALA B N 1
ATOM 1927 C CA . ALA B 1 109 ? 2.395 5.352 16.312 1 97.81 109 ALA B CA 1
ATOM 1928 C C . ALA B 1 109 ? 3.307 6.242 15.477 1 97.81 109 ALA B C 1
ATOM 1930 O O . ALA B 1 109 ? 4.43 5.855 15.148 1 97.81 109 ALA B O 1
ATOM 1931 N N . ALA B 1 110 ? 2.865 7.348 15.141 1 98.38 110 ALA B N 1
ATOM 1932 C CA . ALA B 1 110 ? 3.639 8.289 14.328 1 98.38 110 ALA B CA 1
ATOM 1933 C C . ALA B 1 110 ? 4.887 8.758 15.078 1 98.38 110 ALA B C 1
ATOM 1935 O O . ALA B 1 110 ? 5.965 8.867 14.484 1 98.38 110 ALA B O 1
ATOM 1936 N N . ALA B 1 111 ? 4.664 9.039 16.312 1 98.06 111 ALA B N 1
ATOM 1937 C CA . ALA B 1 111 ? 5.793 9.477 17.141 1 98.06 111 ALA B CA 1
ATOM 1938 C C . ALA B 1 111 ? 6.863 8.391 17.203 1 98.06 111 ALA B C 1
ATOM 1940 O O . ALA B 1 111 ? 8.055 8.68 17.094 1 98.06 111 ALA B O 1
ATOM 1941 N N . ALA B 1 112 ? 6.391 7.23 17.422 1 97.56 112 ALA B N 1
ATOM 1942 C CA . ALA B 1 112 ? 7.324 6.105 17.469 1 97.56 112 ALA B CA 1
ATOM 1943 C C . ALA B 1 112 ? 8.062 5.941 16.141 1 97.56 112 ALA B C 1
ATOM 1945 O O . ALA B 1 112 ? 9.281 5.742 16.125 1 97.56 112 ALA B O 1
ATOM 1946 N N . HIS B 1 113 ? 7.359 6.043 15.078 1 96.56 113 HIS B N 1
ATOM 1947 C CA . HIS B 1 113 ? 7.949 5.895 13.75 1 96.56 113 HIS B CA 1
ATOM 1948 C C . HIS B 1 113 ? 8.961 7 13.469 1 96.56 113 HIS B C 1
ATOM 1950 O O . HIS B 1 113 ? 10.062 6.734 13 1 96.56 113 HIS B O 1
ATOM 1956 N N . SER B 1 114 ? 8.57 8.188 13.734 1 96.81 114 SER B N 1
ATOM 1957 C CA . SER B 1 114 ? 9.438 9.344 13.516 1 96.81 114 SER B CA 1
ATOM 1958 C C . SER B 1 114 ? 10.703 9.25 14.359 1 96.81 114 SER B C 1
ATOM 1960 O O . SER B 1 114 ? 11.805 9.516 13.875 1 96.81 114 SER B O 1
ATOM 1962 N N . ALA B 1 115 ? 10.57 8.852 15.57 1 96.44 115 ALA B N 1
ATOM 1963 C CA . ALA B 1 115 ? 11.711 8.719 16.469 1 96.44 115 ALA B CA 1
ATOM 1964 C C . ALA B 1 115 ? 12.695 7.672 15.961 1 96.44 115 ALA B C 1
ATOM 1966 O O . ALA B 1 115 ? 13.906 7.82 16.125 1 96.44 115 ALA B O 1
ATOM 1967 N N . ALA B 1 116 ? 12.164 6.672 15.406 1 95.19 116 ALA B N 1
ATOM 1968 C CA . ALA B 1 116 ? 13.008 5.602 14.891 1 95.19 116 ALA B CA 1
ATOM 1969 C C . ALA B 1 116 ? 13.727 6.027 13.609 1 95.19 116 ALA B C 1
ATOM 1971 O O . ALA B 1 116 ? 14.836 5.574 13.328 1 95.19 116 ALA B O 1
ATOM 1972 N N . ARG B 1 117 ? 13.109 6.891 12.875 1 94 117 ARG B N 1
ATOM 1973 C CA . ARG B 1 117 ? 13.625 7.285 11.562 1 94 117 ARG B CA 1
ATOM 1974 C C . ARG B 1 117 ? 14.656 8.406 11.695 1 94 117 ARG B C 1
ATOM 1976 O O . ARG B 1 117 ? 15.625 8.453 10.938 1 94 117 ARG B O 1
ATOM 1983 N N . LEU B 1 118 ? 14.508 9.242 12.672 1 94.81 118 LEU B N 1
ATOM 1984 C CA . LEU B 1 118 ? 15.281 10.477 12.789 1 94.81 118 LEU B CA 1
ATOM 1985 C C . LEU B 1 118 ? 16.766 10.172 12.93 1 94.81 118 LEU B C 1
ATOM 1987 O O . LEU B 1 118 ? 17.594 10.75 12.211 1 94.81 118 LEU B O 1
ATOM 1991 N N . PRO B 1 119 ? 17.172 9.219 13.727 1 92.94 119 PRO B N 1
ATOM 1992 C CA . PRO B 1 119 ? 18.594 8.93 13.883 1 92.94 119 PRO B CA 1
ATOM 1993 C C . PRO B 1 119 ? 19.219 8.336 12.617 1 92.94 119 PRO B C 1
ATOM 1995 O O . PRO B 1 119 ? 20.438 8.344 12.469 1 92.94 119 PRO B O 1
ATOM 1998 N N . GLN B 1 120 ? 18.438 7.844 11.742 1 90.56 120 GLN B N 1
ATOM 1999 C CA . GLN B 1 120 ? 18.938 7.195 10.539 1 90.56 120 GLN B CA 1
ATOM 2000 C C . GLN B 1 120 ? 19.219 8.211 9.438 1 90.56 120 GLN B C 1
ATOM 2002 O O . GLN B 1 120 ? 19.875 7.898 8.445 1 90.56 120 GLN B O 1
ATOM 2007 N N . LEU B 1 121 ? 18.75 9.391 9.648 1 91.25 121 LEU B N 1
ATOM 2008 C CA . LEU B 1 121 ? 18.859 10.422 8.617 1 91.25 121 LEU B CA 1
ATOM 2009 C C . LEU B 1 121 ? 20.172 11.203 8.766 1 91.25 121 LEU B C 1
ATOM 2011 O O . LEU B 1 121 ? 20.625 11.461 9.883 1 91.25 121 LEU B O 1
ATOM 2015 N N . LYS B 1 122 ? 20.938 11.453 7.715 1 90 122 LYS B N 1
ATOM 2016 C CA . LYS B 1 122 ? 22.094 12.336 7.664 1 90 122 LYS B CA 1
ATOM 2017 C C . LYS B 1 122 ? 21.688 13.766 7.344 1 90 122 LYS B C 1
ATOM 2019 O O . LYS B 1 122 ? 21.641 14.164 6.176 1 90 122 LYS B O 1
ATOM 2024 N N . LEU B 1 123 ? 21.453 14.586 8.406 1 93.38 123 LEU B N 1
ATOM 2025 C CA . LEU B 1 123 ? 20.922 15.93 8.219 1 93.38 123 LEU B CA 1
ATOM 2026 C C . LEU B 1 123 ? 21.922 16.984 8.672 1 93.38 123 LEU B C 1
ATOM 2028 O O . LEU B 1 123 ? 22.703 16.75 9.586 1 93.38 123 LEU B O 1
ATOM 2032 N N . ALA B 1 124 ? 21.922 18.078 8.008 1 93.25 124 ALA B N 1
ATOM 2033 C CA . ALA B 1 124 ? 22.641 19.25 8.477 1 93.25 124 ALA B CA 1
ATOM 2034 C C . ALA B 1 124 ? 22.094 19.734 9.82 1 93.25 124 ALA B C 1
ATOM 2036 O O . ALA B 1 124 ? 20.953 19.438 10.172 1 93.25 124 ALA B O 1
ATOM 2037 N N . PRO B 1 125 ? 22.969 20.453 10.5 1 94.12 125 PRO B N 1
ATOM 2038 C CA . PRO B 1 125 ? 22.547 20.891 11.836 1 94.12 125 PRO B CA 1
ATOM 2039 C C . PRO B 1 125 ? 21.234 21.656 11.82 1 94.12 125 PRO B C 1
ATOM 2041 O O . PRO B 1 125 ? 20.359 21.438 12.672 1 94.12 125 PRO B O 1
ATOM 2044 N N . ARG B 1 126 ? 21.109 22.547 10.938 1 94.5 126 ARG B N 1
ATOM 2045 C CA . ARG B 1 126 ? 19.859 23.297 10.836 1 94.5 126 ARG B CA 1
ATOM 2046 C C . ARG B 1 126 ? 18.688 22.391 10.531 1 94.5 126 ARG B C 1
ATOM 2048 O O . ARG B 1 126 ? 17.609 22.531 11.125 1 94.5 126 ARG B O 1
ATOM 2055 N N . GLN B 1 127 ? 18.828 21.469 9.625 1 93.75 127 GLN B N 1
ATOM 2056 C CA . GLN B 1 127 ? 17.797 20.516 9.25 1 93.75 127 GLN B CA 1
ATOM 2057 C C . GLN B 1 127 ? 17.453 19.594 10.406 1 93.75 127 GLN B C 1
ATOM 2059 O O . GLN B 1 127 ? 16.281 19.219 10.586 1 93.75 127 GLN B O 1
ATOM 2064 N N . GLN B 1 128 ? 18.422 19.266 11.133 1 94.81 128 GLN B N 1
ATOM 2065 C CA . GLN B 1 128 ? 18.219 18.391 12.297 1 94.81 128 GLN B CA 1
ATOM 2066 C C . GLN B 1 128 ? 17.312 19.078 13.328 1 94.81 128 GLN B C 1
ATOM 2068 O O . GLN B 1 128 ? 16.406 18.438 13.875 1 94.81 128 GLN B O 1
ATOM 2073 N N . GLN B 1 129 ? 17.656 20.266 13.562 1 95.06 129 GLN B N 1
ATOM 2074 C CA . GLN B 1 129 ? 16.828 21.016 14.5 1 95.06 129 GLN B CA 1
ATOM 2075 C C . GLN B 1 129 ? 15.383 21.125 14.008 1 95.06 129 GLN B C 1
ATOM 2077 O O . GLN B 1 129 ? 14.445 20.969 14.789 1 95.06 129 GLN B O 1
ATOM 2082 N N . ALA B 1 130 ? 15.219 21.391 12.758 1 95 130 ALA B N 1
ATOM 2083 C CA . ALA B 1 130 ? 13.891 21.484 12.156 1 95 130 ALA B CA 1
ATOM 2084 C C . ALA B 1 130 ? 13.148 20.156 12.234 1 95 130 ALA B C 1
ATOM 2086 O O . ALA B 1 130 ? 11.953 20.125 12.539 1 95 130 ALA B O 1
ATOM 2087 N N . ALA B 1 131 ? 13.812 19.125 11.992 1 95.38 131 ALA B N 1
ATOM 2088 C CA . ALA B 1 131 ? 13.234 17.781 12.055 1 95.38 131 ALA B CA 1
ATOM 2089 C C . ALA B 1 131 ? 12.773 17.453 13.469 1 95.38 131 ALA B C 1
ATOM 2091 O O . ALA B 1 131 ? 11.703 16.875 13.656 1 95.38 131 ALA B O 1
ATOM 2092 N N . GLU B 1 132 ? 13.555 17.781 14.422 1 95.62 132 GLU B N 1
ATOM 2093 C CA . GLU B 1 132 ? 13.227 17.516 15.82 1 95.62 132 GLU B CA 1
ATOM 2094 C C . GLU B 1 132 ? 12.023 18.328 16.266 1 95.62 132 GLU B C 1
ATOM 2096 O O . GLU B 1 132 ? 11.195 17.859 17.047 1 95.62 132 GLU B O 1
ATOM 2101 N N . GLN B 1 133 ? 12.016 19.516 15.867 1 95.06 133 GLN B N 1
ATOM 2102 C CA . GLN B 1 133 ? 10.883 20.375 16.203 1 95.06 133 GLN B CA 1
ATOM 2103 C C . GLN B 1 133 ? 9.586 19.828 15.609 1 95.06 133 GLN B C 1
ATOM 2105 O O . GLN B 1 133 ? 8.547 19.812 16.281 1 95.06 133 GLN B O 1
ATOM 2110 N N . LEU B 1 134 ? 9.648 19.422 14.398 1 95.19 134 LEU B N 1
ATOM 2111 C CA . LEU B 1 134 ? 8.484 18.828 13.758 1 95.19 134 LEU B CA 1
ATOM 2112 C C . LEU B 1 134 ? 8.055 17.547 14.469 1 95.19 134 LEU B C 1
ATOM 2114 O O . LEU B 1 134 ? 6.863 17.328 14.695 1 95.19 134 LEU B O 1
ATOM 2118 N N . HIS B 1 135 ? 8.984 16.75 14.82 1 96.25 135 HIS B N 1
ATOM 2119 C CA . HIS B 1 135 ? 8.711 15.523 15.57 1 96.25 135 HIS B CA 1
ATOM 2120 C C . HIS B 1 135 ? 7.988 15.836 16.875 1 96.25 135 HIS B C 1
ATOM 2122 O O . HIS B 1 135 ? 7.004 15.18 17.219 1 96.25 135 HIS B O 1
ATOM 2128 N N . ALA B 1 136 ? 8.453 16.812 17.562 1 95.69 136 ALA B N 1
ATOM 2129 C CA . ALA B 1 136 ? 7.863 17.203 18.844 1 95.69 136 ALA B CA 1
ATOM 2130 C C . ALA B 1 136 ? 6.422 17.672 18.672 1 95.69 136 ALA B C 1
ATOM 2132 O O . ALA B 1 136 ? 5.602 17.547 19.578 1 95.69 136 ALA B O 1
ATOM 2133 N N . GLY B 1 137 ? 6.141 18.141 17.5 1 96.12 137 GLY B N 1
ATOM 2134 C CA . GLY B 1 137 ? 4.82 18.688 17.188 1 96.12 137 GLY B CA 1
ATOM 2135 C C . GLY B 1 137 ? 3.762 17.609 17.047 1 96.12 137 GLY B C 1
ATOM 2136 O O . GLY B 1 137 ? 2.564 17.891 17.062 1 96.12 137 GLY B O 1
ATOM 2137 N N . ILE B 1 138 ? 4.086 16.375 16.875 1 97.31 138 ILE B N 1
ATOM 2138 C CA . ILE B 1 138 ? 3.145 15.273 16.688 1 97.31 138 ILE B CA 1
ATOM 2139 C C . ILE B 1 138 ? 2.205 15.18 17.875 1 97.31 138 ILE B C 1
ATOM 2141 O O . ILE B 1 138 ? 0.996 15 17.719 1 97.31 138 ILE B O 1
ATOM 2145 N N . SER B 1 139 ? 2.754 15.305 19.062 1 93.75 139 SER B N 1
ATOM 2146 C CA . SER B 1 139 ? 1.98 15.141 20.281 1 93.75 139 SER B CA 1
ATOM 2147 C C . SER B 1 139 ? 0.956 16.266 20.453 1 93.75 139 SER B C 1
ATOM 2149 O O . SER B 1 139 ? -0.044 16.094 21.156 1 93.75 139 SER B O 1
ATOM 2151 N N . ALA B 1 140 ? 1.102 17.328 19.812 1 94.06 140 ALA B N 1
ATOM 2152 C CA . ALA B 1 140 ? 0.251 18.5 19.984 1 94.06 140 ALA B CA 1
ATOM 2153 C C . ALA B 1 140 ? -0.871 18.531 18.953 1 94.06 140 ALA B C 1
ATOM 2155 O O . ALA B 1 140 ? -1.721 19.422 18.984 1 94.06 140 ALA B O 1
ATOM 2156 N N . LEU B 1 141 ? -0.892 17.609 18.031 1 94.69 141 LEU B N 1
ATOM 2157 C CA . LEU B 1 141 ? -1.911 17.594 16.984 1 94.69 141 LEU B CA 1
ATOM 2158 C C . LEU B 1 141 ? -3.305 17.469 17.594 1 94.69 141 LEU B C 1
ATOM 2160 O O . LEU B 1 141 ? -3.502 16.734 18.562 1 94.69 141 LEU B O 1
ATOM 2164 N N . GLU B 1 142 ? -4.211 18.156 17.047 1 88.56 142 GLU B N 1
ATOM 2165 C CA . GLU B 1 142 ? -5.602 18.141 17.5 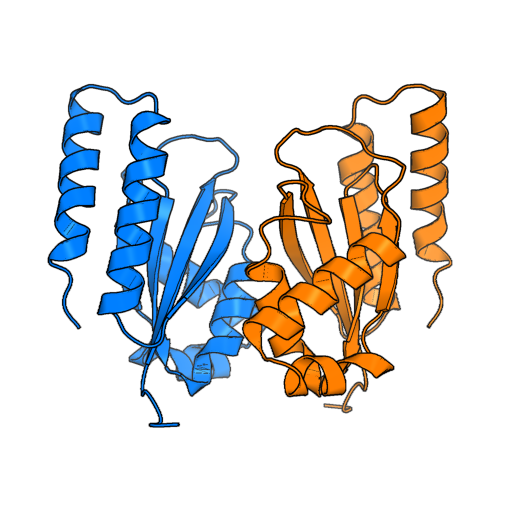1 88.56 142 GLU B CA 1
ATOM 2166 C C . GLU B 1 142 ? -6.543 17.734 16.375 1 88.56 142 GLU B C 1
ATOM 2168 O O . GLU B 1 142 ? -6.148 17.703 15.203 1 88.56 142 GLU B O 1
ATOM 2173 N N . LEU B 1 143 ? -7.789 17.406 16.703 1 82.69 143 LEU B N 1
ATOM 2174 C CA . LEU B 1 143 ? -8.797 16.922 15.766 1 82.69 143 LEU B CA 1
ATOM 2175 C C . LEU B 1 143 ? -9.172 17.984 14.75 1 82.69 143 LEU B C 1
ATOM 2177 O O . LEU B 1 143 ? -9.211 19.172 15.078 1 82.69 143 LEU B O 1
#